Protein AF-A0A1F3MFZ0-F1 (afdb_monomer_lite)

Sequence (240 aa):
RNIVAFMDLAENRNHIFNNVPEFQESPGVPAYPDNGANMMYEQLNSSYTGVRDVDQVTNVFDPLYPGFQIGRDYEKIENARKLNEREFTINRQLGYISLNTALNTDEVLAVAYEYTLNGTVYKVGEFSTDGIVAPQTLVLKLLKGTTLTPRIPTWNLMMKNVYSLGSGRLETSEFELNILYQDDNTGNSINYLPEGKLQDLILLQVMGLDNLNSQLDREPDGYFDFIPGVTVMVDRGKIV

Radius of gyration: 22.18 Å; chains: 1; bounding box: 50×42×56 Å

Foldseek 3Di:
DKAKAFACQQAADPSRDFPDVQFYADPPDDNGRANNRTNVNVCCVPVQVLLQPLVCVCVSCVVVPPRDDDQAGMHIDAPDDDDDCVQWDADLVVGDIGGPDDDDLQDWDWDWDWDDDPNDIGTTWDDPPPPSDPPTYTYTHTLDGSDDDPVGCSVVSDDDQKDAPDAFFDDDPDDFDADWDQDPVVRDTDQADCDDPRGPPGVCVVVVQFQADPVRPRHGDNTGDDDDPPQDVRGGRMGD

pLDDT: mean 93.06, std 5.07, range [68.5, 98.62]

Structure (mmCIF, N/CA/C/O backbone):
data_AF-A0A1F3MFZ0-F1
#
_entry.id   AF-A0A1F3MFZ0-F1
#
loop_
_atom_site.group_PDB
_atom_site.id
_atom_site.type_symbol
_atom_site.label_atom_id
_atom_site.label_alt_id
_atom_site.label_comp_id
_atom_site.label_asym_id
_atom_site.label_entity_id
_atom_site.label_seq_id
_atom_site.pdbx_PDB_ins_code
_atom_site.Cartn_x
_atom_site.Cartn_y
_atom_site.Cartn_z
_atom_site.occupancy
_atom_site.B_iso_or_equiv
_atom_site.auth_seq_id
_atom_site.auth_comp_id
_atom_site.auth_asym_id
_atom_site.auth_atom_id
_atom_site.pdbx_PDB_model_num
ATOM 1 N N . ARG A 1 1 ? 18.800 -8.784 -4.701 1.00 93.50 1 ARG A N 1
ATOM 2 C CA . ARG A 1 1 ? 18.462 -8.638 -6.146 1.00 93.50 1 ARG A CA 1
ATOM 3 C C . ARG A 1 1 ? 18.332 -7.154 -6.428 1.00 93.50 1 ARG A C 1
ATOM 5 O O . ARG A 1 1 ? 17.915 -6.451 -5.520 1.00 93.50 1 ARG A O 1
ATOM 12 N N . ASN A 1 2 ? 18.652 -6.688 -7.629 1.00 97.56 2 ASN A N 1
ATOM 13 C CA . ASN A 1 2 ? 18.330 -5.310 -7.993 1.00 97.56 2 ASN A CA 1
ATOM 14 C C . ASN A 1 2 ? 16.828 -5.210 -8.276 1.00 97.56 2 ASN A C 1
ATOM 16 O O . ASN A 1 2 ? 16.249 -6.151 -8.830 1.00 97.56 2 ASN A O 1
ATOM 20 N N . ILE A 1 3 ? 16.199 -4.118 -7.857 1.00 98.25 3 ILE A N 1
ATOM 21 C CA . ILE A 1 3 ? 14.772 -3.870 -8.071 1.00 98.25 3 ILE A CA 1
ATOM 22 C C . ILE A 1 3 ? 14.547 -2.425 -8.508 1.00 98.25 3 ILE A C 1
ATOM 24 O O . ILE A 1 3 ? 15.296 -1.525 -8.122 1.00 98.25 3 ILE A O 1
ATOM 28 N N . VAL A 1 4 ? 13.474 -2.216 -9.261 1.00 98.56 4 VAL A N 1
ATOM 29 C CA . VAL A 1 4 ? 12.870 -0.902 -9.471 1.00 98.56 4 VAL A CA 1
ATOM 30 C C . VAL A 1 4 ? 11.414 -1.006 -9.052 1.00 98.56 4 VAL A C 1
ATOM 32 O O . VAL A 1 4 ? 10.668 -1.847 -9.555 1.00 98.56 4 VAL A O 1
ATOM 35 N N . ALA A 1 5 ? 11.036 -0.201 -8.071 1.00 98.44 5 ALA A N 1
ATOM 36 C CA . ALA A 1 5 ? 9.706 -0.191 -7.498 1.00 98.44 5 ALA A CA 1
ATOM 37 C C . ALA A 1 5 ? 8.952 1.040 -7.992 1.00 98.44 5 ALA A C 1
ATOM 39 O O . ALA A 1 5 ? 9.443 2.157 -7.858 1.00 98.44 5 ALA A O 1
ATOM 40 N N . PHE A 1 6 ? 7.758 0.840 -8.532 1.00 98.50 6 PHE A N 1
ATOM 41 C CA . PHE A 1 6 ? 6.968 1.895 -9.155 1.00 98.50 6 PHE A CA 1
ATOM 42 C C . PHE A 1 6 ? 5.677 2.136 -8.392 1.00 98.50 6 PHE A C 1
ATOM 44 O O . PHE A 1 6 ? 5.004 1.187 -7.981 1.00 98.50 6 PHE A O 1
ATOM 51 N N . MET A 1 7 ? 5.322 3.408 -8.224 1.00 97.31 7 MET A N 1
ATOM 52 C CA . MET A 1 7 ? 4.094 3.801 -7.543 1.00 97.31 7 MET A CA 1
ATOM 53 C C . MET A 1 7 ? 2.855 3.416 -8.345 1.00 97.31 7 MET A C 1
ATOM 55 O O . MET A 1 7 ? 1.940 2.846 -7.768 1.00 97.31 7 MET A O 1
ATOM 59 N N . ASP A 1 8 ? 2.856 3.631 -9.658 1.00 97.06 8 ASP A N 1
ATOM 60 C CA . ASP A 1 8 ? 1.669 3.416 -10.495 1.00 97.06 8 ASP A CA 1
ATOM 61 C C . ASP A 1 8 ? 1.618 2.031 -11.148 1.00 97.06 8 ASP A C 1
ATOM 63 O O . ASP A 1 8 ? 0.685 1.734 -11.887 1.00 97.06 8 ASP A O 1
ATOM 67 N N . LEU A 1 9 ? 2.574 1.136 -10.866 1.00 97.56 9 LEU A N 1
ATOM 68 C CA . LEU A 1 9 ? 2.510 -0.228 -11.392 1.00 97.56 9 LEU A CA 1
ATOM 69 C C . LEU A 1 9 ? 1.201 -0.890 -10.957 1.00 97.56 9 LEU A C 1
ATOM 71 O O . LEU A 1 9 ? 0.878 -0.901 -9.766 1.00 97.56 9 LEU A O 1
ATOM 75 N N . ALA A 1 10 ? 0.485 -1.458 -11.923 1.00 95.44 10 ALA A N 1
ATOM 76 C CA . ALA A 1 10 ? -0.784 -2.137 -11.708 1.00 95.44 10 ALA A CA 1
ATOM 77 C C . ALA A 1 10 ? -1.915 -1.270 -11.108 1.00 95.44 10 ALA A C 1
ATOM 79 O O . ALA A 1 10 ? -2.897 -1.819 -10.610 1.00 95.44 10 ALA A O 1
ATOM 80 N N . GLU A 1 11 ? -1.800 0.063 -11.151 1.00 94.69 11 GLU A N 1
ATOM 81 C CA . GLU A 1 11 ? -2.904 0.970 -10.811 1.00 94.69 11 GLU A CA 1
ATOM 82 C C . GLU A 1 11 ? -3.839 1.198 -11.998 1.00 94.69 11 GLU A C 1
ATOM 84 O O . GLU A 1 11 ? -3.429 1.122 -13.156 1.00 94.69 11 GLU A O 1
ATOM 89 N N . ASN A 1 12 ? -5.095 1.534 -11.704 1.00 91.50 12 ASN A N 1
ATOM 90 C CA . ASN A 1 12 ? -6.114 1.839 -12.708 1.00 91.50 12 ASN A CA 1
ATOM 91 C C . ASN A 1 12 ? -6.870 3.134 -12.392 1.00 91.50 12 ASN A C 1
ATOM 93 O O . ASN A 1 12 ? -6.918 3.578 -11.239 1.00 91.50 12 ASN A O 1
ATOM 97 N N . ARG A 1 13 ? -7.532 3.701 -13.411 1.00 88.00 13 ARG A N 1
ATOM 98 C CA . ARG A 1 13 ? -8.431 4.854 -13.277 1.00 88.00 13 ARG A CA 1
ATOM 99 C C . ARG A 1 13 ? -7.761 6.004 -12.512 1.00 88.00 13 ARG A C 1
ATOM 101 O O . ARG A 1 13 ? -6.636 6.393 -12.799 1.00 88.00 13 ARG A O 1
ATOM 108 N N . ASN A 1 14 ? -8.439 6.505 -11.481 1.00 87.38 14 ASN A N 1
ATOM 109 C CA . ASN A 1 14 ? -8.019 7.636 -10.661 1.00 87.38 14 ASN A CA 1
ATOM 110 C C . ASN A 1 14 ? -6.869 7.308 -9.687 1.00 87.38 14 ASN A C 1
ATOM 112 O O . ASN A 1 14 ? -6.509 8.168 -8.887 1.00 87.38 14 ASN A O 1
ATOM 116 N N . HIS A 1 15 ? -6.332 6.082 -9.704 1.00 91.62 15 HIS A N 1
ATOM 117 C CA . HIS A 1 15 ? -5.189 5.693 -8.875 1.00 91.62 15 HIS A CA 1
ATOM 118 C C . HIS A 1 15 ? -3.842 5.856 -9.591 1.00 91.62 15 HIS A C 1
ATOM 120 O O . HIS A 1 15 ? -2.809 5.779 -8.933 1.00 91.62 15 HIS A O 1
ATOM 126 N N . ILE A 1 16 ? -3.839 6.110 -10.905 1.00 94.94 16 ILE A N 1
ATOM 127 C CA . ILE A 1 16 ? -2.623 6.451 -11.652 1.00 94.94 16 ILE A CA 1
ATOM 128 C C . ILE A 1 16 ? -2.276 7.914 -11.354 1.00 94.94 16 ILE A C 1
ATOM 130 O O . ILE A 1 16 ? -3.075 8.815 -11.606 1.00 94.94 16 ILE A O 1
ATOM 134 N N . PHE A 1 17 ? -1.099 8.155 -10.782 1.00 96.31 17 PHE A N 1
ATOM 135 C CA . PHE A 1 17 ? -0.676 9.482 -10.337 1.00 96.31 17 PHE A CA 1
ATOM 136 C C . PHE A 1 17 ? 0.088 10.279 -11.389 1.00 96.31 17 PHE A C 1
ATOM 138 O O . PHE A 1 17 ? -0.088 11.495 -11.502 1.00 96.31 17 PHE A O 1
ATOM 145 N N . ASN A 1 18 ? 0.976 9.618 -12.126 1.00 95.62 18 ASN A N 1
ATOM 146 C CA . ASN A 1 18 ? 1.766 10.267 -13.158 1.00 95.62 18 ASN A CA 1
ATOM 147 C C . ASN A 1 18 ? 0.905 10.588 -14.397 1.00 95.62 18 ASN A C 1
ATOM 149 O O . ASN A 1 18 ? -0.088 9.922 -14.675 1.00 95.62 18 ASN A O 1
ATOM 153 N N . ASN A 1 19 ? 1.329 11.579 -15.185 1.00 95.31 19 ASN A N 1
ATOM 154 C CA . ASN A 1 19 ? 0.641 11.989 -16.419 1.00 95.31 19 ASN A CA 1
ATOM 155 C C . ASN A 1 19 ? 1.371 11.532 -17.696 1.00 95.31 19 ASN A C 1
ATOM 157 O O . ASN A 1 19 ? 1.195 12.145 -18.747 1.00 95.31 19 ASN A O 1
ATOM 161 N N . VAL A 1 20 ? 2.235 10.515 -17.614 1.00 96.44 20 VAL A N 1
ATOM 162 C CA . VAL A 1 20 ? 2.966 9.976 -18.771 1.00 96.44 20 VAL A CA 1
ATOM 163 C C . VAL A 1 20 ? 1.968 9.212 -19.645 1.00 96.44 20 VAL A C 1
ATOM 165 O O . VAL A 1 20 ? 1.430 8.208 -19.166 1.00 96.44 20 VAL A O 1
ATOM 168 N N . PRO A 1 21 ? 1.681 9.656 -20.886 1.00 94.75 21 PRO A N 1
ATOM 169 C CA . PRO A 1 21 ? 0.646 9.051 -21.728 1.00 94.75 21 PRO A CA 1
ATOM 170 C C . PRO A 1 21 ? 0.818 7.541 -21.933 1.00 94.75 21 PRO A C 1
ATOM 172 O O . PRO A 1 21 ? -0.159 6.798 -21.948 1.00 94.75 21 PRO A O 1
ATOM 175 N N . GLU A 1 22 ? 2.061 7.081 -22.030 1.00 94.88 22 GLU A N 1
ATOM 176 C CA . GLU A 1 22 ? 2.432 5.689 -22.260 1.00 94.88 22 GLU A CA 1
ATOM 177 C C . GLU A 1 22 ? 2.200 4.788 -21.037 1.00 94.88 22 GLU A C 1
ATOM 179 O O . GLU A 1 22 ? 2.196 3.570 -21.177 1.00 94.88 22 GLU A O 1
ATOM 184 N N . PHE A 1 23 ? 2.013 5.350 -19.838 1.00 96.06 23 PHE A N 1
ATOM 185 C CA . PHE A 1 23 ? 1.782 4.587 -18.601 1.00 96.06 23 PHE A CA 1
ATOM 186 C C . PHE A 1 23 ? 0.315 4.563 -18.169 1.00 96.06 23 PHE A C 1
ATOM 188 O O . PHE A 1 23 ? -0.002 3.996 -17.125 1.00 96.06 23 PHE A O 1
ATOM 195 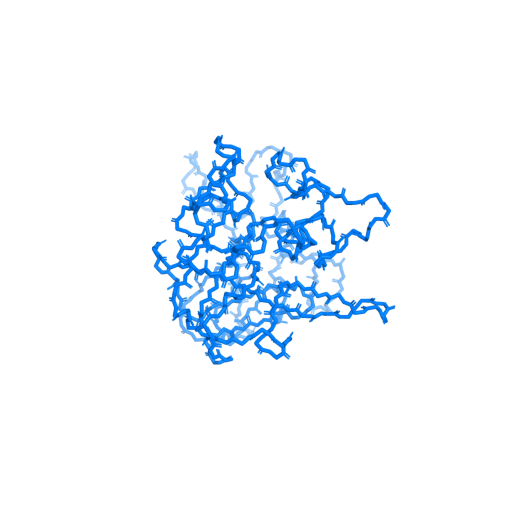N N . GLN A 1 24 ? -0.577 5.175 -18.947 1.00 94.81 24 GLN A N 1
ATOM 196 C CA . GLN A 1 24 ? -1.993 5.276 -18.603 1.00 94.81 24 GLN A CA 1
ATOM 197 C C . GLN A 1 24 ? -2.735 3.948 -18.813 1.00 94.81 24 GLN A C 1
ATOM 199 O O . GLN A 1 24 ? -2.189 2.966 -19.324 1.00 94.81 24 GLN A O 1
ATOM 204 N N . GLU A 1 25 ? -3.992 3.902 -18.375 1.00 91.69 25 GLU A N 1
ATOM 205 C CA . GLU A 1 25 ? -4.849 2.728 -18.533 1.00 91.69 25 GLU A CA 1
ATOM 206 C C . GLU A 1 25 ? -5.022 2.324 -20.006 1.00 91.69 25 GLU A C 1
ATOM 208 O O . GLU A 1 25 ? -5.121 3.171 -20.897 1.00 91.69 25 GLU A O 1
ATOM 213 N N . SER A 1 26 ? -5.089 1.016 -20.264 1.00 78.06 26 SER A N 1
ATOM 214 C CA . SER A 1 26 ? -5.467 0.513 -21.586 1.00 78.06 26 SER A CA 1
ATOM 215 C C . SER A 1 26 ? -6.995 0.361 -21.678 1.00 78.06 26 SER A C 1
ATOM 217 O O . SER A 1 26 ? -7.645 0.008 -20.687 1.00 78.06 26 SER A O 1
ATOM 219 N N . PRO A 1 27 ? -7.621 0.645 -22.836 1.00 78.06 27 PRO A N 1
ATOM 220 C CA . PRO A 1 27 ? -9.067 0.519 -22.982 1.00 78.06 27 PRO A CA 1
ATOM 221 C C . PRO A 1 27 ? -9.571 -0.903 -22.683 1.00 78.06 27 PRO A C 1
ATOM 223 O O . PRO A 1 27 ? -9.077 -1.880 -23.238 1.00 78.06 27 PRO A O 1
ATOM 226 N N . GLY A 1 28 ? -10.613 -1.020 -21.852 1.00 76.50 28 GLY A N 1
ATOM 227 C CA . GLY A 1 28 ? -11.300 -2.296 -21.587 1.00 76.50 28 GLY A CA 1
ATOM 228 C C . GLY A 1 28 ? -10.650 -3.192 -20.525 1.00 76.50 28 GLY A C 1
ATOM 229 O O . GLY A 1 28 ? -11.019 -4.359 -20.402 1.00 76.50 28 GLY A O 1
ATOM 230 N N . VAL A 1 29 ? -9.703 -2.659 -19.758 1.00 74.06 29 VAL A N 1
ATOM 231 C CA . VAL A 1 29 ? -8.928 -3.403 -18.762 1.00 74.06 29 VAL A CA 1
ATOM 232 C C . VAL A 1 29 ? -9.678 -3.591 -17.426 1.00 74.06 29 VAL A C 1
ATOM 234 O O . VAL A 1 29 ? -10.532 -2.768 -17.073 1.00 74.06 29 VAL A O 1
ATOM 237 N N . PRO A 1 30 ? -9.402 -4.678 -16.667 1.00 68.50 30 PRO A N 1
ATOM 238 C CA . PRO A 1 30 ? -10.042 -4.943 -15.381 1.00 68.50 30 PRO A CA 1
ATOM 239 C C . PRO A 1 30 ? -9.832 -3.828 -14.349 1.00 68.50 30 PRO A C 1
ATOM 241 O O . PRO A 1 30 ? -8.775 -3.216 -14.258 1.00 68.50 30 PRO A O 1
ATOM 244 N N . ALA A 1 31 ? -10.830 -3.630 -13.485 1.00 84.38 31 ALA A N 1
ATOM 245 C CA . ALA A 1 31 ? -10.768 -2.681 -12.368 1.00 84.38 31 ALA A CA 1
ATOM 246 C C . ALA A 1 31 ? -9.919 -3.171 -11.177 1.00 84.38 31 ALA A C 1
ATOM 248 O O . ALA A 1 31 ? -9.936 -2.550 -10.113 1.00 84.38 31 ALA A O 1
ATOM 249 N N . TYR A 1 32 ? -9.216 -4.291 -11.329 1.00 91.56 32 TYR A N 1
ATOM 250 C CA . TYR A 1 32 ? -8.450 -4.933 -10.267 1.00 91.56 32 TYR A CA 1
ATOM 251 C C . TYR A 1 32 ? -6.947 -4.764 -10.517 1.00 91.56 32 TYR A C 1
ATOM 253 O O . TYR A 1 32 ? -6.549 -4.723 -11.682 1.00 91.56 32 TYR A O 1
ATOM 261 N N . PRO A 1 33 ? -6.112 -4.670 -9.465 1.00 93.94 33 PRO A N 1
ATOM 262 C CA . PRO A 1 33 ? -4.668 -4.559 -9.628 1.00 93.94 33 PRO A CA 1
ATOM 263 C C . PRO A 1 33 ? -4.083 -5.743 -10.399 1.00 93.94 33 PRO A C 1
ATOM 265 O O . PRO A 1 33 ? -4.177 -6.888 -9.960 1.00 93.94 33 PRO A O 1
ATOM 268 N N . ASP A 1 34 ? -3.473 -5.459 -11.539 1.00 95.38 34 ASP A N 1
ATOM 269 C CA . ASP A 1 34 ? -2.799 -6.421 -12.406 1.00 95.38 34 ASP A CA 1
ATOM 270 C C . ASP A 1 34 ? -1.718 -5.706 -13.216 1.00 95.38 34 ASP A C 1
ATOM 272 O O . ASP A 1 34 ? -1.844 -4.518 -13.493 1.00 95.38 34 ASP A O 1
ATOM 276 N N . ASN A 1 35 ? -0.671 -6.401 -13.643 1.00 95.69 35 ASN A N 1
ATOM 277 C CA . ASN A 1 35 ? 0.368 -5.823 -14.491 1.00 95.69 35 ASN A CA 1
ATOM 278 C C . ASN A 1 35 ? -0.209 -5.242 -15.793 1.00 95.69 35 ASN A C 1
ATOM 280 O O . ASN A 1 35 ? 0.350 -4.282 -16.312 1.00 95.69 35 ASN A O 1
ATOM 284 N N . GLY A 1 36 ? -1.330 -5.775 -16.292 1.00 93.81 36 GLY A N 1
ATOM 285 C CA . GLY A 1 36 ? -2.069 -5.226 -17.427 1.00 93.81 36 GLY A CA 1
ATOM 286 C C . GLY A 1 36 ? -3.074 -4.120 -17.084 1.00 93.81 36 GLY A C 1
ATOM 287 O O . GLY A 1 36 ? -3.729 -3.635 -18.001 1.00 93.81 36 GLY A O 1
ATOM 288 N N . ALA A 1 37 ? -3.219 -3.716 -15.811 1.00 93.62 37 ALA A N 1
ATOM 289 C CA . ALA A 1 37 ? -4.156 -2.672 -15.362 1.00 93.62 37 ALA A CA 1
ATOM 290 C C . ALA A 1 37 ? -3.894 -1.306 -16.026 1.00 93.62 37 ALA A C 1
ATOM 292 O O . ALA A 1 37 ? -4.806 -0.500 -16.222 1.00 93.62 37 ALA A O 1
ATOM 293 N N . ASN A 1 38 ? -2.642 -1.074 -16.411 1.00 94.75 38 ASN A N 1
ATOM 294 C CA . ASN A 1 38 ? -2.211 0.044 -17.227 1.00 94.75 38 ASN A CA 1
ATOM 295 C C . ASN A 1 38 ? -1.084 -0.384 -18.172 1.00 94.75 38 ASN A C 1
ATOM 297 O O . ASN A 1 38 ? -0.598 -1.513 -18.121 1.00 94.75 38 ASN A O 1
ATOM 301 N N . MET A 1 39 ? -0.670 0.519 -19.054 1.00 95.25 39 MET A N 1
ATOM 302 C CA . MET A 1 39 ? 0.356 0.226 -20.055 1.00 95.25 39 MET A CA 1
ATOM 303 C C . MET A 1 39 ? 1.783 0.237 -19.484 1.00 95.25 39 MET A C 1
ATOM 305 O O . MET A 1 39 ? 2.722 -0.139 -20.183 1.00 95.25 39 MET A O 1
ATOM 309 N N . MET A 1 40 ? 1.982 0.613 -18.214 1.00 96.56 40 MET A N 1
ATOM 310 C CA . MET A 1 40 ? 3.315 0.773 -17.629 1.00 96.56 40 MET A CA 1
ATOM 311 C C . MET A 1 40 ? 4.148 -0.508 -17.720 1.00 96.56 40 MET A C 1
ATOM 313 O O . MET A 1 40 ? 5.281 -0.467 -18.194 1.00 96.56 40 MET A O 1
ATOM 317 N N . TYR A 1 41 ? 3.602 -1.657 -17.311 1.00 97.00 41 TYR A N 1
ATOM 318 C CA . TYR A 1 41 ? 4.350 -2.918 -17.337 1.00 97.00 41 TYR A CA 1
ATOM 319 C C . TYR A 1 41 ? 4.751 -3.330 -18.759 1.00 97.00 41 TYR A C 1
ATOM 321 O O . TYR A 1 41 ? 5.873 -3.787 -18.982 1.00 97.00 41 TYR A O 1
ATOM 329 N N . GLU A 1 42 ? 3.856 -3.144 -19.731 1.00 96.19 42 GLU A N 1
ATOM 330 C CA . GLU A 1 42 ? 4.146 -3.410 -21.140 1.00 96.19 42 GLU A CA 1
ATOM 331 C C . GLU A 1 42 ? 5.278 -2.507 -21.641 1.00 96.19 42 GLU A C 1
ATOM 333 O O . GLU A 1 42 ? 6.252 -2.998 -22.212 1.00 96.19 42 GLU A O 1
ATOM 338 N N . GLN A 1 43 ? 5.200 -1.202 -21.365 1.00 97.44 43 GLN A N 1
ATOM 339 C CA . GLN A 1 43 ? 6.209 -0.229 -21.782 1.00 97.44 43 GLN A CA 1
ATOM 340 C C . GLN A 1 43 ? 7.577 -0.485 -21.142 1.00 97.44 43 GLN A C 1
ATOM 342 O O . GLN A 1 43 ? 8.597 -0.361 -21.819 1.00 97.44 43 GLN A O 1
ATOM 347 N N . LEU A 1 44 ? 7.626 -0.909 -19.875 1.00 97.56 44 LEU A N 1
ATOM 348 C CA . LEU A 1 44 ? 8.870 -1.313 -19.202 1.00 97.56 44 LEU A CA 1
ATOM 349 C C . LEU A 1 44 ? 9.557 -2.508 -19.886 1.00 97.56 44 LEU A C 1
ATOM 351 O O . LEU A 1 44 ? 10.778 -2.647 -19.805 1.00 97.56 44 LEU A O 1
ATOM 355 N N . ASN A 1 45 ? 8.790 -3.348 -20.584 1.00 96.25 45 ASN A N 1
ATOM 356 C CA . ASN A 1 45 ? 9.291 -4.521 -21.296 1.00 96.25 45 ASN A CA 1
ATOM 357 C C . ASN A 1 45 ? 9.540 -4.293 -22.795 1.00 96.25 45 ASN A C 1
ATOM 359 O O . ASN A 1 45 ? 10.203 -5.123 -23.417 1.00 96.25 45 ASN A O 1
ATOM 363 N N . SER A 1 46 ? 9.048 -3.196 -23.375 1.00 96.69 46 SER A N 1
ATOM 364 C CA . SER A 1 46 ? 9.166 -2.904 -24.810 1.00 96.69 46 SER A CA 1
ATOM 365 C C . SER A 1 46 ? 9.998 -1.649 -25.096 1.00 96.69 46 SER A C 1
ATOM 367 O O . SER A 1 46 ? 11.045 -1.740 -25.737 1.00 96.69 46 SER A O 1
ATOM 369 N N . SER A 1 47 ? 9.575 -0.495 -24.583 1.00 96.94 47 SER A N 1
ATOM 370 C CA . SER A 1 47 ? 10.163 0.820 -24.880 1.00 96.94 47 SER A CA 1
ATOM 371 C C . SER A 1 47 ? 11.224 1.248 -23.862 1.00 96.94 47 SER A C 1
ATOM 373 O O . SER A 1 47 ? 12.205 1.892 -24.224 1.00 96.94 47 SER A O 1
ATOM 375 N N . TYR A 1 48 ? 11.074 0.848 -22.596 1.00 97.62 48 TYR A N 1
ATOM 376 C CA . TYR A 1 48 ? 11.954 1.228 -21.482 1.00 97.62 48 TYR A CA 1
ATOM 377 C C . TYR A 1 48 ? 12.795 0.045 -20.976 1.00 97.62 48 TYR A C 1
ATOM 379 O O . TYR A 1 48 ? 13.096 -0.058 -19.789 1.00 97.62 48 TYR A O 1
ATOM 387 N N . THR A 1 49 ? 13.220 -0.848 -21.876 1.00 96.94 49 THR A N 1
ATOM 388 C CA . THR A 1 49 ? 13.964 -2.081 -21.535 1.00 96.94 49 THR A CA 1
ATOM 389 C C . THR A 1 49 ? 15.274 -1.835 -20.784 1.00 96.94 49 THR A C 1
ATOM 391 O O . THR A 1 49 ? 15.719 -2.700 -20.028 1.00 96.94 49 THR A O 1
ATOM 394 N N . GLY A 1 50 ? 15.864 -0.641 -20.919 1.00 97.19 50 GLY A N 1
ATOM 395 C CA . GLY A 1 50 ? 17.029 -0.218 -20.140 1.00 97.19 50 GLY A CA 1
ATOM 396 C C . GLY A 1 50 ? 16.797 -0.247 -18.625 1.00 97.19 50 GLY A C 1
ATOM 397 O O . GLY A 1 50 ? 17.764 -0.337 -17.877 1.00 97.19 50 GLY A O 1
ATOM 398 N N . VAL A 1 51 ? 15.538 -0.259 -18.157 1.00 97.31 51 VAL A N 1
ATOM 399 C CA . VAL A 1 51 ? 15.194 -0.420 -16.734 1.00 97.31 51 VAL A CA 1
ATOM 400 C C . VAL A 1 51 ? 15.790 -1.694 -16.134 1.00 97.31 51 VAL A C 1
ATOM 402 O O . VAL A 1 51 ? 16.037 -1.737 -14.930 1.00 97.31 51 VAL A O 1
ATOM 405 N N . ARG A 1 52 ? 16.055 -2.718 -16.964 1.00 97.44 52 ARG A N 1
ATOM 406 C CA . ARG A 1 52 ? 16.673 -3.991 -16.567 1.00 97.44 52 ARG A CA 1
ATOM 407 C C . ARG A 1 52 ? 18.092 -3.835 -16.042 1.00 97.44 52 ARG A C 1
ATOM 409 O O . ARG A 1 52 ? 18.539 -4.712 -15.307 1.00 97.44 52 ARG A O 1
ATOM 416 N N . ASP A 1 53 ? 18.771 -2.744 -16.369 1.00 97.88 53 ASP A N 1
ATOM 417 C CA . ASP A 1 53 ? 20.051 -2.373 -15.783 1.00 97.88 53 ASP A CA 1
ATOM 418 C C . ASP A 1 53 ? 19.839 -1.275 -14.729 1.00 97.88 53 ASP A C 1
ATOM 420 O O . ASP A 1 53 ? 19.408 -0.166 -15.044 1.00 97.88 53 ASP A O 1
ATOM 424 N N . VAL A 1 54 ? 20.144 -1.588 -13.463 1.00 97.38 54 VAL A N 1
ATOM 425 C CA . VAL A 1 54 ? 19.913 -0.696 -12.311 1.00 97.38 54 VAL A CA 1
ATOM 426 C C . VAL A 1 54 ? 20.663 0.634 -12.434 1.00 97.38 54 VAL A C 1
ATOM 428 O O . VAL A 1 54 ? 20.190 1.673 -11.954 1.00 97.38 54 VAL A O 1
ATOM 431 N N . ASP A 1 55 ? 21.797 0.624 -13.132 1.00 97.50 55 ASP A N 1
ATOM 432 C CA . ASP A 1 55 ? 22.618 1.810 -13.354 1.00 97.50 55 ASP A CA 1
ATOM 433 C C . ASP A 1 55 ? 21.992 2.736 -14.402 1.00 97.50 55 ASP A C 1
ATOM 435 O O . ASP A 1 55 ? 22.133 3.956 -14.315 1.00 97.50 55 ASP A O 1
ATOM 439 N N . GLN A 1 56 ? 21.222 2.179 -15.343 1.00 97.88 56 GLN A N 1
ATOM 440 C CA . GLN A 1 56 ? 20.583 2.926 -16.428 1.00 97.88 56 GLN A CA 1
ATOM 441 C C . GLN A 1 56 ? 19.182 3.437 -16.091 1.00 97.88 56 GLN A C 1
ATOM 443 O O . GLN A 1 56 ? 18.680 4.295 -16.811 1.00 97.88 56 GLN A O 1
ATOM 448 N N . VAL A 1 57 ? 18.555 2.973 -15.004 1.00 98.12 57 VAL A N 1
ATOM 449 C CA . VAL A 1 57 ? 17.166 3.330 -14.639 1.00 98.12 57 VAL A CA 1
ATOM 450 C C . VAL A 1 57 ? 16.919 4.839 -14.679 1.00 98.12 57 VAL A C 1
ATOM 452 O O . VAL A 1 57 ? 15.919 5.289 -15.229 1.00 98.12 57 VAL A O 1
ATOM 455 N N . THR A 1 58 ? 17.840 5.635 -14.134 1.00 97.62 58 THR A N 1
ATOM 456 C CA . THR A 1 58 ? 17.695 7.095 -14.128 1.00 97.62 58 THR A CA 1
ATOM 457 C C . THR A 1 58 ? 17.776 7.675 -15.540 1.00 97.62 58 THR A C 1
ATOM 459 O O . THR A 1 58 ? 16.938 8.496 -15.892 1.00 97.62 58 THR A O 1
ATOM 462 N N . ASN A 1 59 ? 18.702 7.196 -16.377 1.00 98.06 59 ASN A N 1
ATOM 463 C CA . ASN A 1 59 ? 18.847 7.639 -17.771 1.00 98.06 59 ASN A CA 1
ATOM 464 C C . ASN A 1 59 ? 17.620 7.279 -18.621 1.00 98.06 59 ASN A C 1
ATOM 466 O O . ASN A 1 59 ? 17.221 8.040 -19.495 1.00 98.06 59 ASN A O 1
ATOM 470 N N . VAL A 1 60 ? 17.014 6.119 -18.355 1.00 98.00 60 VAL A N 1
ATOM 471 C CA . VAL A 1 60 ? 15.820 5.621 -19.053 1.00 98.00 60 VAL A CA 1
ATOM 472 C C . VAL A 1 60 ? 14.613 6.534 -18.830 1.00 98.00 60 VAL A C 1
ATOM 474 O O . VAL A 1 60 ? 13.813 6.723 -19.744 1.00 98.00 60 VAL A O 1
ATOM 477 N N . PHE A 1 61 ? 14.491 7.116 -17.636 1.00 98.19 61 PHE A N 1
ATOM 478 C CA . PHE A 1 61 ? 13.366 7.978 -17.268 1.00 98.19 61 PHE A CA 1
ATOM 479 C C . PHE A 1 61 ? 13.672 9.477 -17.303 1.00 98.19 61 PHE A C 1
ATOM 481 O O . PHE A 1 61 ? 12.745 10.273 -17.175 1.00 98.19 61 PHE A O 1
ATOM 488 N N . ASP A 1 62 ? 14.927 9.875 -17.520 1.00 97.56 62 ASP A N 1
ATOM 489 C CA . ASP A 1 62 ? 15.336 11.279 -17.654 1.00 97.56 62 ASP A CA 1
ATOM 490 C C . ASP A 1 62 ? 14.494 12.067 -18.683 1.00 97.56 62 ASP A C 1
ATOM 492 O O . ASP A 1 62 ? 14.028 13.160 -18.350 1.00 97.56 62 ASP A O 1
ATOM 496 N N . PRO A 1 63 ? 14.141 11.509 -19.866 1.00 97.50 63 PRO A N 1
ATOM 497 C CA . PRO A 1 63 ? 13.288 12.207 -20.834 1.00 97.50 63 PRO A CA 1
ATOM 498 C C . PRO A 1 63 ? 11.869 12.522 -20.338 1.00 97.50 63 PRO A C 1
ATOM 500 O O . PRO A 1 63 ? 11.181 13.341 -20.943 1.00 97.50 63 PRO A O 1
ATOM 503 N N . LEU A 1 64 ? 11.411 11.874 -19.261 1.00 97.50 64 LEU A N 1
ATOM 504 C CA . LEU A 1 64 ? 10.089 12.087 -18.669 1.00 97.50 64 LEU A CA 1
ATOM 505 C C . LEU A 1 64 ? 10.098 13.167 -17.573 1.00 97.50 64 LEU A C 1
ATOM 507 O O . LEU A 1 64 ? 9.055 13.455 -16.978 1.00 97.50 64 LEU A O 1
ATOM 511 N N . TYR A 1 65 ? 11.246 13.781 -17.276 1.00 95.81 65 TYR A N 1
ATOM 512 C CA . TYR A 1 65 ? 11.341 14.865 -16.304 1.00 95.81 65 TYR A CA 1
ATOM 513 C C . TYR A 1 65 ? 10.594 16.132 -16.781 1.00 95.81 65 TYR A C 1
ATOM 515 O O . TYR A 1 65 ? 10.685 16.499 -17.953 1.00 95.81 65 TYR A O 1
ATOM 523 N N . PRO A 1 66 ? 9.881 16.866 -15.896 1.00 95.06 66 PRO A N 1
ATOM 524 C CA . PRO A 1 66 ? 9.657 16.612 -14.468 1.00 95.06 66 PRO A CA 1
ATOM 525 C C . PRO A 1 66 ? 8.411 15.755 -14.174 1.00 95.06 66 PRO A C 1
ATOM 527 O O . PRO A 1 66 ? 8.009 15.633 -13.013 1.00 95.06 66 PRO A O 1
ATOM 530 N N . GLY A 1 67 ? 7.762 15.196 -15.194 1.00 94.69 67 GLY A N 1
ATOM 531 C CA . GLY A 1 67 ? 6.525 14.422 -15.074 1.00 94.69 67 GLY A CA 1
ATOM 532 C C . GLY A 1 67 ? 6.687 13.068 -14.379 1.00 94.69 67 GLY A C 1
ATOM 533 O O . GLY A 1 67 ? 5.723 12.586 -13.794 1.00 94.69 67 GLY A O 1
ATOM 534 N N . PHE A 1 68 ? 7.896 12.504 -14.367 1.00 97.75 68 PHE A N 1
ATOM 535 C CA . PHE A 1 68 ? 8.196 11.211 -13.753 1.00 97.75 68 PHE A CA 1
ATOM 536 C C . PHE A 1 68 ? 9.599 11.224 -13.130 1.00 97.75 68 PHE A C 1
ATOM 538 O O . PHE A 1 68 ? 10.575 11.532 -13.811 1.00 97.75 68 PHE A O 1
ATOM 545 N N . GLN A 1 69 ? 9.712 10.970 -11.824 1.00 96.62 69 GLN A N 1
ATOM 546 C CA . GLN A 1 69 ? 10.938 11.220 -11.057 1.00 96.62 69 GLN A CA 1
ATOM 547 C C . GLN A 1 69 ? 11.238 10.128 -10.026 1.00 96.62 69 GLN A C 1
ATOM 549 O O . GLN A 1 69 ? 10.335 9.560 -9.405 1.00 96.62 69 GLN A O 1
ATOM 554 N N . ILE A 1 70 ? 12.533 9.906 -9.782 1.00 96.88 70 ILE A N 1
ATOM 555 C CA . ILE A 1 70 ? 13.001 9.090 -8.658 1.00 96.88 70 ILE A CA 1
ATOM 556 C C . ILE A 1 70 ? 12.602 9.736 -7.324 1.00 96.88 70 ILE A C 1
ATOM 558 O O . ILE A 1 70 ? 12.581 10.961 -7.198 1.00 96.88 70 ILE A O 1
ATOM 562 N N . GLY A 1 71 ? 12.247 8.922 -6.333 1.00 94.81 71 GLY A N 1
ATOM 563 C CA . GLY A 1 71 ? 11.802 9.384 -5.018 1.00 94.81 71 GLY A CA 1
ATOM 564 C C . GLY A 1 71 ? 10.343 9.845 -4.967 1.00 94.81 71 GLY A C 1
ATOM 565 O O . GLY A 1 71 ? 9.828 10.081 -3.874 1.00 94.81 71 GLY A O 1
ATOM 566 N N . ARG A 1 72 ? 9.660 9.964 -6.116 1.00 95.88 72 ARG A N 1
ATOM 567 C CA . ARG A 1 72 ? 8.228 10.294 -6.210 1.00 95.88 72 ARG A CA 1
ATOM 568 C C . ARG A 1 72 ? 7.440 9.210 -6.936 1.00 95.88 72 ARG A C 1
ATOM 570 O O . ARG A 1 72 ? 6.494 8.676 -6.372 1.00 95.88 72 ARG A O 1
ATOM 577 N N . ASP A 1 73 ? 7.830 8.905 -8.169 1.00 97.75 73 ASP A N 1
ATOM 578 C CA . ASP A 1 73 ? 7.109 7.985 -9.052 1.00 97.75 73 ASP A CA 1
ATOM 579 C C . ASP A 1 73 ? 7.715 6.575 -9.028 1.00 97.75 73 ASP A C 1
ATOM 581 O O . ASP A 1 73 ? 7.008 5.573 -9.172 1.00 97.75 73 ASP A O 1
ATOM 585 N N . TYR A 1 74 ? 9.026 6.488 -8.793 1.00 98.25 74 TYR A N 1
ATOM 586 C CA . TYR A 1 74 ? 9.739 5.227 -8.645 1.00 98.25 74 TYR A CA 1
ATOM 587 C C . TYR A 1 74 ? 10.907 5.323 -7.664 1.00 98.25 74 TYR A C 1
ATOM 589 O O . TYR A 1 74 ? 11.425 6.400 -7.375 1.00 98.25 74 TYR A O 1
ATOM 597 N N . GLU A 1 75 ? 11.348 4.165 -7.192 1.00 98.06 75 GLU A N 1
ATOM 598 C CA . GLU A 1 75 ? 12.566 3.979 -6.412 1.00 98.06 75 GLU A CA 1
ATOM 599 C C . GLU A 1 75 ? 13.407 2.883 -7.063 1.00 98.06 75 GLU A C 1
ATOM 601 O O . GLU A 1 75 ? 12.868 1.877 -7.531 1.00 98.06 75 GLU A O 1
ATOM 606 N N . LYS A 1 76 ? 14.732 3.044 -7.073 1.00 97.38 76 LYS A N 1
ATOM 60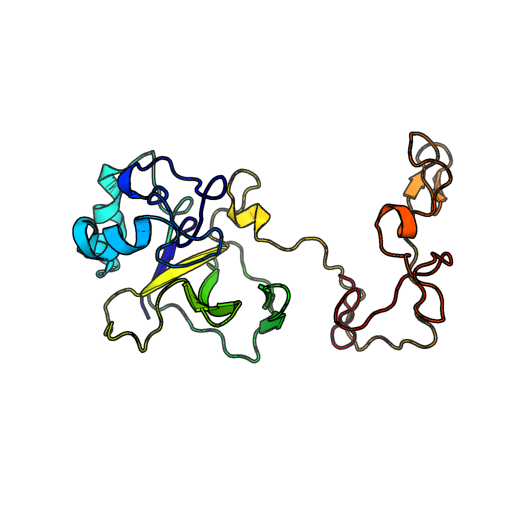7 C CA . LYS A 1 76 ? 15.655 1.980 -7.488 1.00 97.38 76 LYS A CA 1
ATOM 608 C C . LYS A 1 76 ? 16.466 1.522 -6.289 1.00 97.38 76 LYS A C 1
ATOM 610 O O . LYS A 1 76 ? 16.977 2.353 -5.545 1.00 97.38 76 LYS A O 1
ATOM 615 N N . ILE A 1 77 ? 16.585 0.211 -6.104 1.00 97.12 77 ILE A N 1
ATOM 616 C CA . ILE A 1 77 ? 17.331 -0.364 -4.984 1.00 97.12 77 ILE A CA 1
ATOM 617 C C . ILE A 1 77 ? 18.246 -1.461 -5.509 1.00 97.12 77 ILE A C 1
ATOM 619 O O . ILE A 1 77 ? 17.804 -2.472 -6.067 1.00 97.12 77 ILE A O 1
ATOM 623 N N . GLU A 1 78 ? 19.539 -1.271 -5.291 1.00 96.50 78 GLU A N 1
ATOM 624 C CA . GLU A 1 78 ? 20.543 -2.303 -5.499 1.00 96.50 78 GLU A CA 1
ATOM 625 C C . GLU A 1 78 ? 20.544 -3.279 -4.330 1.00 96.50 78 GLU A C 1
ATOM 627 O O . GLU A 1 78 ? 20.376 -2.895 -3.174 1.00 96.50 78 GLU A O 1
ATOM 632 N N . ASN A 1 79 ? 20.751 -4.564 -4.622 1.00 94.88 79 ASN A N 1
ATOM 633 C CA . ASN A 1 79 ? 20.883 -5.594 -3.588 1.00 94.88 79 ASN A CA 1
ATOM 634 C C . ASN A 1 79 ? 19.744 -5.615 -2.547 1.00 94.88 79 ASN A C 1
ATOM 636 O O . ASN A 1 79 ? 19.963 -5.958 -1.386 1.00 94.88 79 ASN A O 1
ATOM 640 N N . ALA A 1 80 ? 18.508 -5.344 -2.976 1.00 96.12 80 ALA A N 1
ATOM 641 C CA . ALA A 1 80 ? 17.337 -5.393 -2.113 1.00 96.12 80 ALA A CA 1
ATOM 642 C C . ALA A 1 80 ? 17.208 -6.749 -1.401 1.00 96.12 80 ALA A C 1
ATOM 644 O O . ALA A 1 80 ? 17.398 -7.823 -2.002 1.00 96.12 80 ALA A O 1
ATOM 6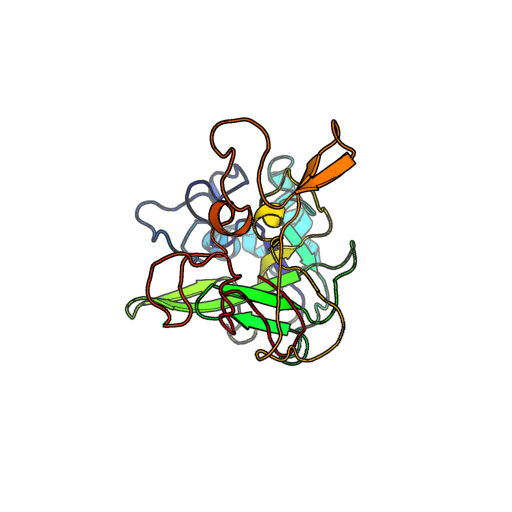45 N N . ARG A 1 81 ? 16.858 -6.673 -0.113 1.00 95.31 81 ARG A N 1
ATOM 646 C CA . ARG A 1 81 ? 16.634 -7.812 0.776 1.00 95.31 81 ARG A CA 1
ATOM 647 C C . ARG A 1 81 ? 15.178 -8.252 0.691 1.00 95.31 81 ARG A C 1
ATOM 649 O O . ARG A 1 81 ? 14.271 -7.470 0.951 1.00 95.31 81 ARG A O 1
ATOM 656 N N . LYS A 1 82 ? 14.951 -9.529 0.384 1.00 96.25 82 LYS A N 1
ATOM 657 C CA . LYS A 1 82 ? 13.621 -10.130 0.511 1.00 96.25 82 LYS A CA 1
ATOM 658 C C . LYS A 1 82 ? 13.320 -10.345 1.996 1.00 96.25 82 LYS A C 1
ATOM 660 O O . LYS A 1 82 ? 14.115 -10.983 2.686 1.00 96.25 82 LYS A O 1
ATOM 665 N N . LEU A 1 83 ? 12.190 -9.822 2.470 1.00 96.62 83 LEU A N 1
ATOM 666 C CA . LEU A 1 83 ? 11.713 -10.092 3.824 1.00 96.62 83 LEU A CA 1
ATOM 667 C C . LEU A 1 83 ? 11.326 -11.566 3.965 1.00 96.62 83 LEU A C 1
ATOM 669 O O . LEU A 1 83 ? 10.708 -12.150 3.071 1.00 96.62 83 LEU A O 1
ATOM 673 N N . ASN A 1 84 ? 11.671 -12.156 5.103 1.00 95.69 84 ASN A N 1
ATOM 674 C CA . ASN A 1 84 ? 11.219 -13.488 5.474 1.00 95.69 84 ASN A CA 1
ATOM 675 C C . ASN A 1 84 ? 9.780 -13.433 5.996 1.00 95.69 84 ASN A C 1
ATOM 677 O O . ASN A 1 84 ? 9.359 -12.437 6.578 1.00 95.69 84 ASN A O 1
ATOM 681 N N . GLU A 1 85 ? 9.048 -14.541 5.895 1.00 93.88 85 GLU A N 1
ATOM 682 C CA . GLU A 1 85 ? 7.656 -14.641 6.372 1.00 93.88 85 GLU A CA 1
ATOM 683 C C . GLU A 1 85 ? 7.497 -14.402 7.883 1.00 93.88 85 GLU A C 1
ATOM 685 O O . GLU A 1 85 ? 6.402 -14.147 8.366 1.00 93.88 85 GLU A O 1
ATOM 690 N N . ARG A 1 86 ? 8.591 -14.460 8.650 1.00 94.00 86 ARG A N 1
ATOM 691 C CA . ARG A 1 86 ? 8.606 -14.132 10.084 1.00 94.00 86 ARG A CA 1
ATOM 692 C C . ARG A 1 86 ? 8.714 -12.636 10.369 1.00 94.00 86 ARG A C 1
ATOM 694 O O . ARG A 1 86 ? 8.628 -12.249 11.527 1.00 94.00 86 ARG A O 1
ATOM 701 N N . GLU A 1 87 ? 8.956 -11.808 9.360 1.00 95.38 87 GLU A N 1
ATOM 702 C CA . GLU A 1 87 ? 9.166 -10.362 9.509 1.00 95.38 87 GLU A CA 1
ATOM 703 C C . GLU A 1 87 ? 7.897 -9.554 9.223 1.00 95.38 87 GLU A C 1
ATOM 705 O O . GLU A 1 87 ? 7.838 -8.365 9.535 1.00 95.38 87 GLU A O 1
ATOM 710 N N . PHE A 1 88 ? 6.870 -10.189 8.659 1.00 94.75 88 PHE A N 1
ATOM 711 C CA . PHE A 1 88 ? 5.607 -9.549 8.330 1.00 94.75 88 PHE A CA 1
ATOM 712 C C . PHE A 1 88 ? 4.438 -10.529 8.426 1.00 94.75 88 PHE A C 1
ATOM 714 O O . PHE A 1 88 ? 4.607 -11.740 8.498 1.00 94.75 88 PHE A O 1
ATOM 721 N N . THR A 1 89 ? 3.227 -9.990 8.407 1.00 91.38 89 THR A N 1
ATOM 722 C CA . THR A 1 89 ? 1.976 -10.743 8.268 1.00 91.38 89 THR A CA 1
ATOM 723 C C . THR A 1 89 ? 1.145 -10.134 7.156 1.00 91.38 89 THR A C 1
ATOM 725 O O . THR A 1 89 ? 1.264 -8.940 6.888 1.00 91.38 89 THR A O 1
ATOM 728 N N . ILE A 1 90 ? 0.321 -10.948 6.500 1.00 91.88 90 ILE A N 1
ATOM 729 C CA . ILE A 1 90 ? -0.584 -10.502 5.439 1.00 91.88 90 ILE A CA 1
ATOM 730 C C . ILE A 1 90 ? -1.994 -10.951 5.793 1.00 91.88 90 ILE A C 1
ATOM 732 O O . ILE A 1 90 ? -2.223 -12.142 6.022 1.00 91.88 90 ILE A O 1
ATOM 736 N N . ASN A 1 91 ? -2.942 -10.018 5.771 1.00 89.31 91 ASN A N 1
ATOM 737 C CA . ASN A 1 91 ? -4.351 -10.370 5.703 1.00 89.31 91 ASN A CA 1
ATOM 738 C C . ASN A 1 91 ? -4.713 -10.583 4.232 1.00 89.31 91 ASN A C 1
ATOM 740 O O . ASN A 1 91 ? -4.825 -9.632 3.466 1.00 89.31 91 ASN A O 1
ATOM 744 N N . ARG A 1 92 ? -4.857 -11.845 3.824 1.00 89.81 92 ARG A N 1
ATOM 745 C CA . ARG A 1 92 ? -5.075 -12.205 2.413 1.00 89.81 92 ARG A CA 1
ATOM 746 C C . ARG A 1 92 ? -6.472 -11.859 1.899 1.00 89.81 92 ARG A C 1
ATOM 748 O O . ARG A 1 92 ? -6.655 -11.806 0.692 1.00 89.81 92 ARG A O 1
ATOM 755 N N . GLN A 1 93 ? -7.439 -11.655 2.794 1.00 87.31 93 GLN A N 1
ATOM 756 C CA . GLN A 1 93 ? -8.801 -11.277 2.417 1.00 87.31 93 GLN A CA 1
ATOM 757 C C . GLN A 1 93 ? -8.903 -9.770 2.174 1.00 87.31 93 GLN A C 1
ATOM 759 O O . GLN A 1 93 ? -9.495 -9.353 1.186 1.00 87.31 93 GLN A O 1
ATOM 764 N N . LEU A 1 94 ? -8.298 -8.966 3.055 1.00 87.50 94 LEU A N 1
ATOM 765 C CA . LEU A 1 94 ? -8.343 -7.501 2.980 1.00 87.50 94 LEU A CA 1
ATOM 766 C C . LEU A 1 94 ? -7.164 -6.886 2.210 1.00 87.50 94 LEU A C 1
ATOM 768 O O . LEU A 1 94 ? -7.227 -5.725 1.825 1.00 87.50 94 LEU A O 1
ATOM 772 N N . GLY A 1 95 ? -6.090 -7.642 1.977 1.00 90.81 95 GLY A N 1
ATOM 773 C CA . GLY A 1 95 ? -4.973 -7.225 1.128 1.00 90.81 95 GLY A CA 1
ATOM 774 C C . GLY A 1 95 ? -3.949 -6.294 1.786 1.00 90.81 95 GLY A C 1
ATOM 775 O O . GLY A 1 95 ? -3.191 -5.649 1.069 1.00 90.81 95 GLY A O 1
ATOM 776 N N . TYR A 1 96 ? -3.876 -6.221 3.121 1.00 92.25 96 TYR A N 1
ATOM 777 C CA . TYR A 1 96 ? -2.855 -5.420 3.811 1.00 92.25 96 TYR A CA 1
ATOM 778 C C . TYR A 1 96 ? -1.696 -6.267 4.350 1.00 92.25 96 TYR A C 1
ATOM 780 O O . TYR A 1 96 ? -1.855 -7.432 4.733 1.00 92.25 96 TYR A O 1
ATOM 788 N N . ILE A 1 97 ? -0.522 -5.638 4.428 1.00 93.94 97 ILE A N 1
ATOM 789 C CA . ILE A 1 97 ? 0.699 -6.181 5.024 1.00 93.94 97 ILE A CA 1
ATOM 790 C C . ILE A 1 97 ? 1.028 -5.427 6.318 1.00 93.94 97 ILE A C 1
ATOM 792 O O . ILE A 1 97 ? 0.971 -4.202 6.371 1.00 93.94 97 ILE A O 1
ATOM 796 N N . SER A 1 98 ? 1.392 -6.158 7.369 1.00 92.00 98 SER A N 1
ATOM 797 C CA . SER A 1 98 ? 1.845 -5.597 8.644 1.00 92.00 98 SER A CA 1
ATOM 798 C C . SER A 1 98 ? 3.248 -6.095 8.955 1.00 92.00 98 SER A C 1
ATOM 800 O O . SER A 1 98 ? 3.454 -7.293 9.167 1.00 92.00 98 SER A O 1
ATOM 802 N N . LEU A 1 99 ? 4.211 -5.175 8.977 1.00 94.00 99 LEU A N 1
ATOM 803 C CA . LEU A 1 99 ? 5.597 -5.460 9.338 1.00 94.00 99 LEU A CA 1
ATOM 804 C C . LEU A 1 99 ? 5.749 -5.570 10.859 1.00 94.00 99 LEU A C 1
ATOM 806 O O . LEU A 1 99 ? 5.057 -4.893 11.621 1.00 94.00 99 LEU A O 1
ATOM 810 N N . ASN A 1 100 ? 6.674 -6.418 11.301 1.00 89.19 100 ASN A N 1
ATOM 811 C CA . ASN A 1 100 ? 6.982 -6.580 12.723 1.00 89.19 100 ASN A CA 1
ATOM 812 C C . ASN A 1 100 ? 7.899 -5.471 13.251 1.00 89.19 100 ASN A C 1
ATOM 814 O O . ASN A 1 100 ? 7.881 -5.183 14.445 1.00 89.19 100 ASN A O 1
ATOM 818 N N . THR A 1 101 ? 8.650 -4.834 12.356 1.00 90.12 101 THR A N 1
ATOM 819 C CA . THR A 1 101 ? 9.534 -3.710 12.657 1.00 90.12 101 THR A CA 1
ATOM 820 C C . THR A 1 101 ? 9.131 -2.527 11.792 1.00 90.12 101 THR A C 1
ATOM 822 O O . THR A 1 101 ? 8.846 -2.692 10.603 1.00 90.12 101 THR A O 1
ATOM 825 N N . ALA A 1 102 ? 9.083 -1.340 12.394 1.00 90.75 102 ALA A N 1
ATOM 826 C CA . ALA A 1 102 ? 8.880 -0.106 11.650 1.00 90.75 102 ALA A CA 1
ATOM 827 C C . ALA A 1 102 ? 10.080 0.152 10.731 1.00 90.75 102 ALA A C 1
ATOM 829 O O . ALA A 1 102 ? 11.222 -0.062 11.133 1.00 90.75 102 ALA A O 1
ATOM 830 N N . LEU A 1 103 ? 9.805 0.608 9.511 1.00 93.00 103 LEU A N 1
ATOM 831 C CA . LEU A 1 103 ? 10.850 0.978 8.563 1.00 93.00 103 LEU A CA 1
ATOM 832 C C . LEU A 1 103 ? 11.379 2.379 8.865 1.00 93.00 103 LEU A C 1
ATOM 834 O O . LEU A 1 103 ? 10.607 3.271 9.229 1.00 93.00 103 LEU A O 1
ATOM 838 N N . ASN A 1 104 ? 12.673 2.581 8.648 1.00 93.38 104 ASN A N 1
ATOM 839 C CA . ASN A 1 104 ? 13.303 3.893 8.701 1.00 93.38 104 ASN A CA 1
ATOM 840 C C . ASN A 1 104 ? 12.852 4.773 7.523 1.00 93.38 104 ASN A C 1
ATOM 842 O O . ASN A 1 104 ? 12.283 4.312 6.525 1.00 93.38 104 ASN A O 1
ATOM 846 N N . THR A 1 105 ? 13.086 6.080 7.636 1.00 87.81 105 THR A N 1
ATOM 847 C CA . THR A 1 105 ? 12.666 7.057 6.619 1.00 87.81 105 THR A CA 1
ATOM 848 C C . THR A 1 105 ? 13.297 6.770 5.255 1.00 87.81 105 THR A C 1
ATOM 850 O O . THR A 1 105 ? 12.605 6.851 4.244 1.00 87.81 105 THR A O 1
ATOM 853 N N . ASP A 1 106 ? 14.561 6.358 5.237 1.00 89.75 106 ASP A N 1
ATOM 854 C CA . ASP A 1 106 ? 15.365 6.024 4.059 1.00 89.75 106 ASP A CA 1
ATOM 855 C C . ASP A 1 106 ? 15.124 4.607 3.504 1.00 89.75 106 ASP A C 1
ATOM 857 O O . ASP A 1 106 ? 15.593 4.283 2.415 1.00 89.75 106 ASP A O 1
ATOM 861 N N . GLU A 1 107 ? 14.364 3.760 4.203 1.00 94.81 107 GLU A N 1
ATOM 862 C CA . GLU A 1 107 ? 14.057 2.406 3.737 1.00 94.81 107 GLU A CA 1
ATOM 863 C C . GLU A 1 107 ? 12.871 2.381 2.766 1.00 94.81 107 GLU A C 1
ATOM 865 O O . GLU A 1 107 ? 11.813 2.962 3.018 1.00 94.81 107 GLU A O 1
ATOM 870 N N . VAL A 1 108 ? 13.011 1.632 1.674 1.00 97.00 108 VAL A N 1
ATOM 871 C CA . VAL A 1 108 ? 11.969 1.445 0.655 1.00 97.00 108 VAL A CA 1
ATOM 872 C C . VAL A 1 108 ? 11.282 0.092 0.841 1.00 97.00 108 VAL A C 1
ATOM 874 O O . VAL A 1 108 ? 11.944 -0.930 1.021 1.00 97.00 108 VAL A O 1
ATOM 877 N N . LEU A 1 109 ? 9.948 0.071 0.757 1.00 97.56 109 LEU A N 1
ATOM 878 C CA . LEU A 1 109 ? 9.144 -1.153 0.758 1.00 97.56 109 LEU A CA 1
ATOM 879 C C . LEU A 1 109 ? 8.470 -1.343 -0.594 1.00 97.56 109 LEU A C 1
ATOM 881 O O . LEU A 1 109 ? 7.683 -0.499 -1.030 1.00 97.56 109 LEU A O 1
ATOM 885 N N . ALA A 1 110 ? 8.722 -2.494 -1.207 1.00 98.06 110 ALA A N 1
ATOM 886 C CA . ALA A 1 110 ? 8.103 -2.903 -2.454 1.00 98.06 110 ALA A CA 1
ATOM 887 C C . ALA A 1 110 ? 7.592 -4.342 -2.371 1.00 98.06 110 ALA A C 1
ATOM 889 O O . ALA A 1 110 ? 8.119 -5.158 -1.609 1.00 98.06 110 ALA A O 1
ATOM 890 N N . VAL A 1 111 ? 6.572 -4.652 -3.166 1.00 97.94 111 VAL A N 1
ATOM 891 C CA . VAL A 1 111 ? 5.932 -5.968 -3.206 1.00 97.94 111 VAL A CA 1
ATOM 892 C C . VAL A 1 111 ? 5.754 -6.458 -4.638 1.00 97.94 111 VAL A C 1
ATOM 894 O O . VAL A 1 111 ? 5.618 -5.677 -5.577 1.00 97.94 111 VAL A O 1
ATOM 897 N N . ALA A 1 112 ? 5.726 -7.777 -4.780 1.00 98.25 112 ALA A N 1
ATOM 898 C CA . ALA A 1 112 ? 5.097 -8.459 -5.898 1.00 98.25 112 ALA A CA 1
ATOM 899 C C . ALA A 1 112 ? 4.208 -9.557 -5.325 1.00 98.25 112 ALA A C 1
ATOM 901 O O . ALA A 1 112 ? 4.571 -10.184 -4.322 1.00 98.25 112 ALA A O 1
ATOM 902 N N . TYR A 1 113 ? 3.052 -9.781 -5.935 1.00 97.44 113 TYR A N 1
ATOM 903 C CA . TYR A 1 113 ? 2.093 -10.777 -5.476 1.00 97.44 113 TYR A CA 1
ATOM 904 C C . TYR A 1 113 ? 1.207 -11.271 -6.619 1.00 97.44 113 TYR A C 1
ATOM 906 O O . TYR A 1 113 ? 1.053 -10.617 -7.647 1.00 97.44 113 TYR A O 1
ATOM 914 N N . GLU A 1 114 ? 0.608 -12.435 -6.398 1.00 97.00 114 GLU A N 1
ATOM 915 C CA . GLU A 1 114 ? -0.434 -13.010 -7.239 1.00 97.00 114 GLU A CA 1
ATOM 916 C C . GLU A 1 114 ? -1.645 -13.311 -6.359 1.00 97.00 114 GLU A C 1
ATOM 918 O O . GLU A 1 114 ? -1.505 -13.676 -5.186 1.00 97.00 114 GLU A O 1
ATOM 923 N N . TYR A 1 115 ? -2.836 -13.142 -6.918 1.00 95.75 115 TYR A N 1
ATOM 924 C CA . TYR A 1 115 ? -4.087 -13.469 -6.247 1.00 95.75 115 TYR A CA 1
ATOM 925 C C . TYR A 1 115 ? -5.107 -13.985 -7.254 1.00 95.75 115 TYR A C 1
ATOM 927 O O . TYR A 1 115 ? -4.987 -13.783 -8.462 1.00 95.75 115 TYR A O 1
ATOM 935 N N . THR A 1 116 ? -6.116 -14.689 -6.753 1.00 95.06 116 THR A N 1
ATOM 936 C CA . THR A 1 116 ? -7.189 -15.240 -7.578 1.00 95.06 116 THR A CA 1
ATOM 937 C C . THR A 1 116 ? -8.508 -14.629 -7.156 1.00 95.06 116 THR A C 1
ATOM 939 O O . THR A 1 116 ? -8.879 -14.697 -5.985 1.00 95.06 116 THR A O 1
ATOM 942 N N . LEU A 1 117 ? -9.230 -14.064 -8.117 1.00 92.81 117 LEU A N 1
ATOM 943 C CA . LEU A 1 117 ? -10.561 -13.514 -7.911 1.00 92.81 117 LEU A CA 1
ATOM 944 C C . LEU A 1 117 ? -11.498 -14.079 -8.978 1.00 92.81 117 LEU A C 1
ATOM 946 O O . LEU A 1 117 ? -11.244 -13.945 -10.172 1.00 92.81 117 LEU A O 1
ATOM 950 N N . ASN A 1 118 ? -12.576 -14.734 -8.539 1.00 92.12 118 ASN A N 1
ATOM 951 C CA . ASN A 1 118 ? -13.578 -15.368 -9.406 1.00 92.12 118 ASN A CA 1
ATOM 952 C C . ASN A 1 118 ? -12.986 -16.336 -10.454 1.00 92.12 118 ASN A C 1
ATOM 954 O O . ASN A 1 118 ? -13.472 -16.420 -11.576 1.00 92.12 118 ASN A O 1
ATOM 958 N N . GLY A 1 119 ? -11.926 -17.065 -10.088 1.00 93.56 119 GLY A N 1
ATOM 959 C CA . GLY A 1 119 ? -11.245 -18.021 -10.970 1.00 93.56 119 GLY A CA 1
ATOM 960 C C . GLY A 1 119 ? -10.206 -17.406 -11.915 1.00 93.56 119 GLY A C 1
ATOM 961 O O . GLY A 1 119 ? -9.466 -18.153 -12.549 1.00 93.56 119 GLY A O 1
ATOM 962 N N . THR A 1 120 ? -10.094 -16.077 -11.969 1.00 93.25 120 THR A N 1
ATOM 963 C CA . THR A 1 120 ? -9.057 -15.374 -12.735 1.00 93.25 120 THR A CA 1
ATOM 964 C C . THR A 1 120 ? -7.858 -15.077 -11.842 1.00 93.25 120 THR A C 1
ATOM 966 O O . THR A 1 120 ? -8.021 -14.576 -10.727 1.00 93.25 120 THR A O 1
ATOM 969 N N . VAL A 1 121 ? -6.657 -15.394 -12.326 1.00 95.19 121 VAL A N 1
ATOM 970 C CA . VAL A 1 121 ? -5.394 -15.053 -11.660 1.00 95.19 121 VAL A CA 1
ATOM 971 C C . VAL A 1 121 ? -4.956 -13.666 -12.111 1.00 95.19 121 VAL A C 1
ATOM 973 O O . VAL A 1 121 ? -4.932 -13.390 -13.307 1.00 95.19 121 VAL A O 1
ATOM 976 N N . TYR A 1 122 ? -4.592 -12.833 -11.146 1.00 95.62 122 TYR A N 1
ATOM 977 C CA . TYR A 1 122 ? -4.050 -11.496 -11.345 1.00 95.62 122 TYR A CA 1
ATOM 978 C C . TYR A 1 122 ? -2.655 -11.427 -10.729 1.00 95.62 122 TYR A C 1
ATOM 980 O O . TYR A 1 122 ? -2.397 -12.057 -9.695 1.00 95.62 122 TYR A O 1
ATOM 988 N N . LYS A 1 123 ? -1.762 -10.658 -11.351 1.00 97.00 123 LYS A N 1
ATOM 989 C CA . LYS A 1 123 ? -0.357 -10.549 -10.950 1.00 97.00 123 LYS A CA 1
ATOM 990 C C . LYS A 1 123 ? 0.083 -9.101 -10.891 1.00 97.00 123 LYS A C 1
ATOM 992 O O . LYS A 1 123 ? -0.120 -8.358 -11.839 1.00 97.00 123 LYS A O 1
ATOM 997 N N . VAL A 1 124 ? 0.764 -8.728 -9.814 1.00 97.62 124 VAL A N 1
ATOM 998 C CA . VAL A 1 124 ? 1.348 -7.397 -9.636 1.00 97.62 124 VAL A CA 1
ATOM 999 C C . VAL A 1 124 ? 2.842 -7.528 -9.377 1.00 97.62 124 VAL A C 1
ATOM 1001 O O . VAL A 1 124 ? 3.257 -8.182 -8.419 1.00 97.62 124 VAL A O 1
ATOM 1004 N N . GLY A 1 125 ? 3.651 -6.876 -10.210 1.00 98.12 125 GLY A N 1
ATOM 1005 C CA . GLY A 1 125 ? 5.107 -6.976 -10.182 1.00 98.12 125 GLY A CA 1
ATOM 1006 C C . GLY A 1 125 ? 5.635 -8.296 -10.734 1.00 98.12 125 GLY A C 1
ATOM 1007 O O . GLY A 1 125 ? 4.931 -9.053 -11.407 1.00 98.12 125 GLY A O 1
ATOM 1008 N N . GLU A 1 126 ? 6.910 -8.545 -10.457 1.00 98.31 126 GLU A N 1
ATOM 1009 C CA . GLU A 1 126 ? 7.654 -9.691 -10.970 1.00 98.31 126 GLU A CA 1
ATOM 1010 C C . GLU A 1 126 ? 8.246 -10.533 -9.847 1.00 98.31 126 GLU A C 1
ATOM 1012 O O . GLU A 1 126 ? 8.785 -10.031 -8.854 1.00 98.31 126 GLU A O 1
ATOM 1017 N N . PHE A 1 127 ? 8.209 -11.845 -10.036 1.00 97.50 127 PHE A N 1
ATO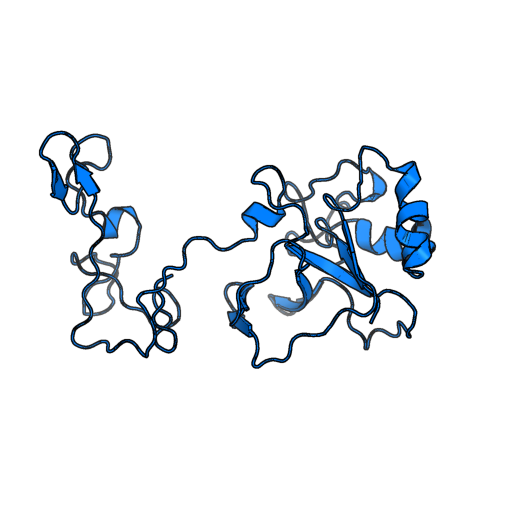M 1018 C CA . PHE A 1 127 ? 8.883 -12.791 -9.170 1.00 97.50 127 PHE A CA 1
ATOM 1019 C C . PHE A 1 127 ? 10.279 -13.112 -9.685 1.00 97.50 127 PHE A C 1
ATOM 1021 O O . PHE A 1 127 ? 10.570 -13.114 -10.879 1.00 97.50 127 PHE A O 1
ATOM 1028 N N . SER A 1 128 ? 11.160 -13.500 -8.764 1.00 93.81 128 SER A N 1
ATOM 1029 C CA . SER A 1 128 ? 12.504 -13.969 -9.114 1.00 93.81 128 SER A CA 1
ATOM 1030 C C . SER A 1 128 ? 12.510 -15.226 -9.992 1.00 93.81 128 SER A C 1
ATOM 1032 O O . SER A 1 128 ? 13.559 -15.564 -10.533 1.00 93.81 128 SER A O 1
ATOM 1034 N N . THR A 1 129 ? 11.375 -15.924 -10.085 1.00 93.81 129 THR A N 1
ATOM 1035 C CA . THR A 1 129 ? 11.153 -17.146 -10.867 1.00 93.81 129 THR A CA 1
ATOM 1036 C C . THR A 1 129 ? 10.608 -16.885 -12.271 1.00 93.81 129 THR A C 1
ATOM 1038 O O . THR A 1 129 ? 10.526 -17.827 -13.049 1.00 93.81 129 THR A O 1
ATOM 1041 N N . ASP A 1 130 ? 10.298 -15.635 -12.629 1.00 93.44 130 ASP A N 1
ATOM 1042 C CA . ASP A 1 130 ? 9.704 -15.269 -13.927 1.00 93.44 130 ASP A CA 1
ATOM 1043 C C . ASP A 1 130 ? 10.735 -15.212 -15.078 1.00 93.44 130 ASP A C 1
ATOM 1045 O O . ASP A 1 130 ? 10.505 -14.591 -16.110 1.00 93.44 130 ASP A O 1
ATOM 1049 N N . GLY A 1 131 ? 11.907 -15.834 -14.914 1.00 92.06 131 GLY A N 1
ATOM 1050 C CA . GLY A 1 131 ? 12.949 -15.902 -15.949 1.00 92.06 131 GLY A CA 1
ATOM 1051 C C . GLY A 1 131 ? 13.891 -14.695 -16.027 1.00 92.06 131 GLY A C 1
ATOM 1052 O O . GLY A 1 131 ? 14.817 -14.707 -16.833 1.00 92.06 131 GLY A O 1
ATOM 1053 N N . ILE A 1 132 ? 13.725 -13.684 -15.170 1.00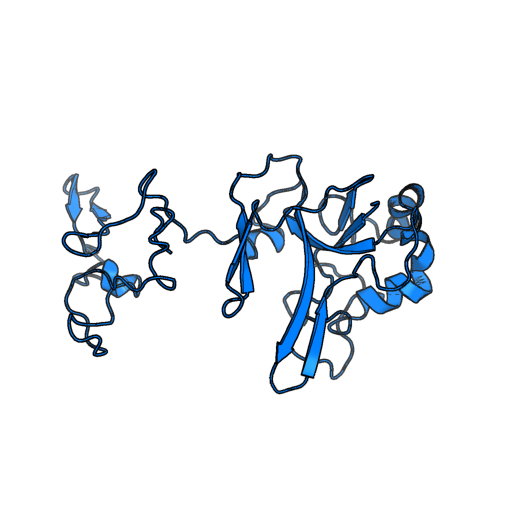 93.88 132 ILE A N 1
ATOM 1054 C CA . ILE A 1 132 ? 14.646 -12.539 -15.078 1.00 93.88 132 ILE A CA 1
ATOM 1055 C C . ILE A 1 132 ? 15.844 -12.932 -14.212 1.00 93.88 132 ILE A C 1
ATOM 1057 O O . ILE A 1 132 ? 15.695 -13.226 -13.018 1.00 93.88 132 ILE A O 1
ATOM 1061 N N . VAL A 1 133 ? 17.041 -12.927 -14.799 1.00 94.50 133 VAL A N 1
ATOM 1062 C CA . VAL A 1 133 ? 18.266 -13.431 -14.160 1.00 94.50 133 VAL A CA 1
ATOM 1063 C C . VAL A 1 133 ? 19.103 -12.271 -13.625 1.00 94.50 133 VAL A C 1
ATOM 1065 O O . VAL A 1 133 ? 19.233 -11.229 -14.258 1.00 94.50 133 VAL A O 1
ATOM 1068 N N . ALA A 1 134 ? 19.689 -12.434 -12.437 1.00 93.06 134 ALA A N 1
ATOM 1069 C CA . ALA A 1 134 ? 20.601 -11.432 -11.886 1.00 93.06 134 ALA A CA 1
ATOM 1070 C C . ALA A 1 134 ? 21.806 -11.206 -12.834 1.00 93.06 134 ALA A C 1
ATOM 1072 O O . ALA A 1 134 ? 22.307 -12.181 -13.394 1.00 93.06 134 ALA A O 1
ATOM 1073 N N . PRO A 1 135 ? 22.295 -9.963 -13.005 1.00 94.38 135 PRO A N 1
ATOM 1074 C CA . PRO A 1 135 ? 22.015 -8.776 -12.191 1.00 94.38 135 PRO A CA 1
ATOM 1075 C C . PRO A 1 135 ? 20.806 -7.938 -12.641 1.00 94.38 135 PRO A C 1
ATOM 1077 O O . PRO A 1 135 ? 20.618 -6.843 -12.108 1.00 94.38 135 PRO A O 1
ATOM 1080 N N . GLN A 1 136 ? 19.973 -8.433 -13.567 1.00 96.81 136 GLN A N 1
ATOM 1081 C CA . GLN A 1 136 ? 18.831 -7.666 -14.062 1.00 96.81 136 GLN A CA 1
ATOM 1082 C C . GLN A 1 136 ? 17.855 -7.287 -12.941 1.00 96.81 136 GLN A C 1
ATOM 1084 O O . GLN A 1 136 ? 17.601 -8.068 -12.008 1.00 96.81 136 GLN A O 1
ATOM 1089 N N . THR A 1 137 ? 17.302 -6.081 -13.051 1.00 97.94 137 THR A N 1
ATOM 1090 C CA . THR A 1 137 ? 16.318 -5.553 -12.106 1.00 97.94 137 THR A CA 1
ATOM 1091 C C . THR A 1 137 ? 14.975 -6.272 -12.233 1.00 97.94 137 THR A C 1
ATOM 1093 O O . THR A 1 137 ? 14.522 -6.620 -13.329 1.00 97.94 137 THR A O 1
ATOM 1096 N N . LEU A 1 138 ? 14.328 -6.490 -11.088 1.00 98.25 138 LEU A N 1
ATOM 1097 C CA . LEU A 1 138 ? 12.913 -6.858 -11.021 1.00 98.25 138 LEU A CA 1
ATOM 1098 C C . LEU A 1 138 ? 12.051 -5.599 -10.921 1.00 98.25 138 LEU A C 1
ATOM 1100 O O . LEU A 1 138 ? 12.375 -4.692 -10.153 1.00 98.25 138 LEU A O 1
ATOM 1104 N N . VAL A 1 139 ? 10.938 -5.585 -11.643 1.00 98.50 139 VAL A N 1
ATOM 1105 C CA . VAL A 1 139 ? 9.909 -4.545 -11.571 1.00 98.50 139 VAL A CA 1
ATOM 1106 C C . VAL A 1 139 ? 8.915 -4.909 -10.472 1.00 98.50 139 VAL A C 1
ATOM 1108 O O . VAL A 1 139 ? 8.304 -5.976 -10.503 1.00 98.50 139 VAL A O 1
ATOM 1111 N N . LEU A 1 140 ? 8.753 -4.029 -9.485 1.00 98.62 140 LEU A N 1
ATOM 1112 C CA . LEU A 1 140 ? 7.902 -4.255 -8.314 1.00 98.62 140 LEU A CA 1
ATOM 1113 C C . LEU A 1 140 ? 6.939 -3.089 -8.075 1.00 98.62 140 LEU A C 1
ATOM 1115 O O . LEU A 1 140 ? 7.142 -1.974 -8.556 1.00 98.62 140 LEU A O 1
ATOM 1119 N N . LYS A 1 141 ? 5.906 -3.338 -7.271 1.00 98.31 141 LYS A N 1
ATOM 1120 C CA . LYS A 1 141 ? 4.982 -2.314 -6.783 1.00 98.31 141 LYS A CA 1
ATOM 1121 C C . LYS A 1 141 ? 5.568 -1.610 -5.566 1.00 98.31 141 LYS A C 1
ATOM 1123 O O . LYS A 1 141 ? 5.919 -2.271 -4.591 1.00 98.31 141 LYS A O 1
ATOM 1128 N N . LEU A 1 142 ? 5.640 -0.283 -5.593 1.00 98.19 142 LEU A N 1
ATOM 1129 C CA . LEU A 1 142 ? 6.072 0.532 -4.459 1.00 98.19 142 LEU A CA 1
ATOM 1130 C C . LEU A 1 142 ? 4.932 0.692 -3.440 1.00 98.19 142 LEU A C 1
ATOM 1132 O O . LEU A 1 142 ? 3.844 1.133 -3.798 1.00 98.19 142 LEU A O 1
ATOM 1136 N N . LEU A 1 143 ? 5.195 0.374 -2.168 1.00 96.88 143 LEU A N 1
ATOM 1137 C CA . LEU A 1 143 ? 4.280 0.655 -1.050 1.00 96.88 143 LEU A CA 1
ATOM 1138 C C . LEU A 1 143 ? 4.748 1.842 -0.201 1.00 96.88 143 LEU A C 1
ATOM 1140 O O . LEU A 1 143 ? 3.930 2.643 0.241 1.00 96.88 143 LEU A O 1
ATOM 1144 N N . LYS A 1 144 ? 6.063 1.967 0.017 1.00 96.50 144 LYS A N 1
ATOM 1145 C CA . LYS A 1 144 ? 6.695 3.087 0.731 1.00 96.50 144 LYS A CA 1
ATOM 1146 C C . LYS A 1 144 ? 7.999 3.457 0.029 1.00 96.50 144 LYS A C 1
ATOM 1148 O O . LYS A 1 144 ? 8.874 2.604 -0.088 1.00 96.50 144 LYS A O 1
ATOM 1153 N N . GLY A 1 145 ? 8.133 4.715 -0.386 1.00 95.44 145 GLY A N 1
ATOM 1154 C CA . GLY A 1 145 ? 9.394 5.289 -0.864 1.00 95.44 145 GLY A CA 1
ATOM 1155 C C . GLY A 1 145 ? 10.176 6.019 0.233 1.00 95.44 145 GLY A C 1
ATOM 1156 O O . GLY A 1 145 ? 9.845 5.951 1.422 1.00 95.44 145 GLY A O 1
ATOM 1157 N N . THR A 1 146 ? 11.205 6.748 -0.185 1.00 94.12 146 THR A N 1
ATOM 1158 C CA . THR A 1 146 ? 12.004 7.630 0.680 1.00 94.12 146 THR A CA 1
ATOM 1159 C C . THR A 1 146 ? 11.296 8.957 0.968 1.00 94.12 146 THR A C 1
ATOM 1161 O O . THR A 1 146 ? 11.377 9.486 2.077 1.00 94.12 146 THR A O 1
ATOM 1164 N N . THR A 1 147 ? 10.522 9.471 0.007 1.00 93.44 147 THR A N 1
ATOM 1165 C CA . THR A 1 147 ? 9.642 10.626 0.218 1.00 93.44 147 THR A CA 1
ATOM 1166 C C . THR A 1 147 ? 8.343 10.175 0.876 1.00 93.44 147 THR A C 1
ATOM 1168 O O . THR A 1 147 ? 7.570 9.426 0.285 1.00 93.44 147 THR A O 1
ATOM 1171 N N . LEU A 1 148 ? 8.059 10.675 2.079 1.00 89.50 148 LEU A N 1
ATOM 1172 C CA . LEU A 1 148 ? 6.804 10.420 2.784 1.00 89.50 148 LEU A CA 1
ATOM 1173 C C . LEU A 1 148 ? 6.001 11.721 2.898 1.00 89.50 148 LEU A C 1
ATOM 1175 O O . LEU A 1 148 ? 6.289 12.571 3.737 1.00 89.50 148 LEU A O 1
ATOM 1179 N N . THR A 1 149 ? 4.995 11.896 2.040 1.00 93.19 149 THR A N 1
ATOM 1180 C CA . THR A 1 149 ? 4.143 13.093 2.042 1.00 93.19 149 THR A CA 1
ATOM 1181 C C . THR A 1 149 ? 2.687 12.750 1.725 1.00 93.19 149 THR A C 1
ATOM 1183 O O . THR A 1 149 ? 2.447 11.929 0.844 1.00 93.19 149 THR A O 1
ATOM 1186 N N . PRO A 1 150 ? 1.695 13.421 2.341 1.00 94.44 150 PRO A N 1
ATOM 1187 C CA . PRO A 1 150 ? 0.282 13.260 1.980 1.00 94.44 150 PRO A CA 1
ATOM 1188 C C . PRO A 1 150 ? -0.063 13.623 0.530 1.00 94.44 150 PRO A C 1
ATOM 1190 O O . PRO A 1 150 ? -1.180 13.384 0.087 1.00 94.44 150 PRO A O 1
ATOM 1193 N N . ARG A 1 151 ? 0.871 14.239 -0.205 1.00 94.00 151 ARG A N 1
ATOM 1194 C CA . ARG A 1 151 ? 0.685 14.645 -1.604 1.00 94.00 151 ARG A CA 1
ATOM 1195 C C . ARG A 1 151 ? 0.912 13.516 -2.613 1.00 94.00 151 ARG A C 1
ATOM 1197 O O . ARG A 1 151 ? 0.633 13.736 -3.787 1.00 94.00 151 ARG A O 1
ATOM 1204 N N . ILE A 1 152 ? 1.432 12.361 -2.188 1.00 93.88 152 ILE A N 1
ATOM 1205 C CA . ILE A 1 152 ? 1.684 11.210 -3.068 1.00 93.88 152 ILE A CA 1
ATOM 1206 C C . ILE A 1 152 ? 0.820 9.997 -2.667 1.00 93.88 152 ILE A C 1
ATOM 1208 O O . ILE A 1 152 ? 0.592 9.784 -1.473 1.00 93.88 152 ILE A O 1
ATOM 1212 N N . PRO A 1 153 ? 0.355 9.179 -3.630 1.00 93.94 153 PRO A N 1
ATOM 1213 C CA . PRO A 1 153 ? -0.552 8.054 -3.385 1.00 93.94 153 PRO A CA 1
ATOM 1214 C C . PRO A 1 153 ? -0.068 7.003 -2.388 1.00 93.94 153 PRO A C 1
ATOM 1216 O O . PRO A 1 153 ? -0.893 6.413 -1.693 1.00 93.94 153 PRO A O 1
ATOM 1219 N N . THR A 1 154 ? 1.243 6.778 -2.258 1.00 93.44 154 THR A N 1
ATOM 1220 C CA . THR A 1 154 ? 1.789 5.831 -1.264 1.00 93.44 154 THR A CA 1
ATOM 1221 C C . THR A 1 154 ? 1.372 6.184 0.164 1.00 93.44 154 THR A C 1
ATOM 1223 O O . THR A 1 154 ? 1.213 5.293 0.997 1.00 93.44 154 THR A O 1
ATOM 1226 N N . TRP A 1 155 ? 1.084 7.461 0.445 1.00 94.12 155 TRP A N 1
ATOM 1227 C CA . TRP A 1 155 ? 0.485 7.864 1.713 1.00 94.12 155 TRP A CA 1
ATOM 1228 C C . TRP A 1 155 ? -0.864 7.190 1.951 1.00 94.12 155 TRP A C 1
ATOM 1230 O O . TRP A 1 155 ? -1.129 6.754 3.067 1.00 94.12 155 TRP A O 1
ATOM 1240 N N . ASN A 1 156 ? -1.711 7.064 0.931 1.00 93.25 156 ASN A N 1
ATOM 1241 C CA . ASN A 1 156 ? -3.027 6.434 1.048 1.00 93.25 156 ASN A CA 1
ATOM 1242 C C . ASN A 1 156 ? -2.934 4.910 1.206 1.00 93.25 156 ASN A C 1
ATOM 1244 O O . ASN A 1 156 ? -3.790 4.330 1.865 1.00 93.25 156 ASN A O 1
ATOM 1248 N N . LEU A 1 157 ? -1.873 4.279 0.687 1.00 93.31 157 LEU A N 1
ATOM 1249 C CA . LEU A 1 157 ? -1.605 2.848 0.889 1.00 93.31 157 LEU A CA 1
ATOM 1250 C C . LEU A 1 157 ? -1.214 2.516 2.337 1.00 93.31 157 LEU A C 1
ATOM 1252 O O . LEU A 1 157 ? -1.371 1.381 2.784 1.00 93.31 157 LEU A O 1
ATOM 1256 N N . MET A 1 158 ? -0.703 3.496 3.087 1.00 93.00 158 MET A N 1
ATOM 1257 C CA . MET A 1 158 ? -0.389 3.312 4.499 1.00 93.00 158 MET A CA 1
ATOM 1258 C C . MET A 1 158 ? -1.676 3.180 5.319 1.00 93.00 158 MET A C 1
ATOM 1260 O O . MET A 1 158 ? -2.466 4.125 5.416 1.00 93.00 158 MET A O 1
ATOM 1264 N N . MET A 1 159 ? -1.838 2.032 5.972 1.00 92.75 159 MET A N 1
ATOM 1265 C CA . MET A 1 159 ? -2.896 1.787 6.948 1.00 92.75 159 MET A CA 1
ATOM 1266 C C . MET A 1 159 ? -2.624 2.597 8.227 1.00 92.75 159 MET A C 1
ATOM 1268 O O . MET A 1 159 ? -1.548 2.483 8.814 1.00 92.75 159 MET A O 1
ATOM 1272 N N . LYS A 1 160 ? -3.577 3.446 8.634 1.00 92.44 160 LYS A N 1
ATOM 1273 C CA . LYS A 1 160 ? -3.420 4.421 9.743 1.00 92.44 160 LYS A CA 1
ATOM 1274 C C . LYS A 1 160 ? -4.427 4.236 10.879 1.00 92.44 160 LYS A C 1
ATOM 1276 O O . LYS A 1 160 ? -4.437 5.024 11.813 1.00 92.44 160 LYS A O 1
ATOM 1281 N N . ASN A 1 161 ? -5.259 3.207 10.797 1.00 92.06 161 ASN A N 1
ATOM 1282 C CA . ASN A 1 161 ? -6.280 2.863 11.782 1.00 92.06 161 ASN A CA 1
ATOM 1283 C C . ASN A 1 161 ? -5.823 1.766 12.759 1.00 92.06 161 ASN A C 1
ATOM 1285 O O . ASN A 1 161 ? -6.647 1.171 13.429 1.00 92.06 161 ASN A O 1
ATOM 1289 N N . VAL A 1 162 ? -4.520 1.480 12.858 1.00 91.31 162 VAL A N 1
ATOM 1290 C CA . VAL A 1 162 ? -4.010 0.439 13.764 1.00 91.31 162 VAL A CA 1
ATOM 1291 C C . VAL A 1 162 ? -3.392 1.066 15.010 1.00 91.31 162 VAL A C 1
ATOM 1293 O O . VAL A 1 162 ? -2.380 1.762 14.920 1.00 91.31 162 VAL A O 1
ATOM 1296 N N . TYR A 1 163 ? -3.949 0.752 16.178 1.00 92.25 163 TYR A N 1
ATOM 1297 C CA . TYR A 1 163 ? -3.542 1.300 17.472 1.00 92.25 163 TYR A CA 1
ATOM 1298 C C . TYR A 1 163 ? -2.963 0.201 18.361 1.00 92.25 163 TYR A C 1
ATOM 1300 O O . TYR A 1 163 ? -3.586 -0.832 18.586 1.00 92.25 163 TYR A O 1
ATOM 1308 N N . SER A 1 164 ? -1.745 0.410 18.861 1.00 89.75 164 SER A N 1
ATOM 1309 C CA . SER A 1 164 ? -1.075 -0.540 19.753 1.00 89.75 164 SER A CA 1
ATOM 1310 C C . SER A 1 164 ? -1.454 -0.257 21.203 1.00 89.75 164 SER A C 1
ATOM 1312 O O . SER A 1 164 ? -1.225 0.850 21.680 1.00 89.75 164 SER A O 1
ATOM 1314 N N . LEU A 1 165 ? -1.961 -1.263 21.913 1.00 88.88 165 LEU A N 1
ATOM 1315 C CA . LEU A 1 165 ? -2.296 -1.179 23.340 1.00 88.88 165 LEU A CA 1
ATOM 1316 C C . LEU A 1 165 ? -1.134 -1.595 24.258 1.00 88.88 165 LEU A C 1
ATOM 1318 O O . LEU A 1 165 ? -1.232 -1.489 25.475 1.00 88.88 165 LEU A O 1
ATOM 1322 N N . GLY A 1 166 ? -0.020 -2.061 23.687 1.00 81.00 166 GLY A N 1
ATOM 1323 C CA . GLY A 1 166 ? 1.185 -2.445 24.424 1.00 81.00 166 GLY A CA 1
ATOM 1324 C C . GLY A 1 166 ? 1.781 -3.747 23.899 1.00 81.00 166 GLY A C 1
ATOM 1325 O O . GLY A 1 166 ? 1.521 -4.138 22.762 1.00 81.00 166 GLY A O 1
ATOM 1326 N N . SER A 1 167 ? 2.595 -4.417 24.716 1.00 69.19 167 SER A N 1
ATOM 1327 C CA . SER A 1 167 ? 3.139 -5.740 24.393 1.00 69.19 167 SER A CA 1
ATOM 1328 C C . SER A 1 167 ? 2.347 -6.841 25.089 1.00 69.19 167 SER A C 1
ATOM 1330 O O . SER A 1 167 ? 2.315 -6.883 26.317 1.00 69.19 167 SER A O 1
ATOM 1332 N N . GLY A 1 168 ? 1.783 -7.767 24.318 1.00 77.00 168 GLY A N 1
ATOM 1333 C CA . GLY A 1 168 ? 1.173 -8.981 24.854 1.00 77.00 168 GLY A CA 1
ATOM 1334 C C . GLY A 1 168 ? -0.056 -9.441 24.083 1.00 77.00 168 GLY A C 1
ATOM 1335 O O . GLY A 1 168 ? -0.533 -8.767 23.169 1.00 77.00 168 GLY A O 1
ATOM 1336 N N . ARG A 1 169 ? -0.548 -10.617 24.471 1.00 84.06 169 ARG A N 1
ATOM 1337 C CA . ARG A 1 169 ? -1.821 -11.157 24.005 1.00 84.06 169 ARG A CA 1
ATOM 1338 C C . ARG A 1 169 ? -2.958 -10.474 24.766 1.00 84.06 169 ARG A C 1
ATOM 1340 O O . ARG A 1 169 ? -2.861 -10.332 25.981 1.00 84.06 169 ARG A O 1
ATOM 1347 N N . LEU A 1 170 ? -4.007 -10.059 24.062 1.00 85.12 170 LEU A N 1
ATOM 1348 C CA . LEU A 1 170 ? -5.217 -9.526 24.698 1.00 85.12 170 LEU A CA 1
ATOM 1349 C C . LEU A 1 170 ? -6.090 -10.673 25.207 1.00 85.12 170 LEU A C 1
ATOM 1351 O O . LEU A 1 170 ? -6.325 -11.641 24.484 1.00 85.12 170 LEU A O 1
ATOM 1355 N N . GLU A 1 171 ? -6.583 -10.542 26.432 1.00 83.06 171 GLU A N 1
ATOM 1356 C CA . GLU A 1 171 ? -7.581 -11.447 26.998 1.00 83.06 171 GLU A CA 1
ATOM 1357 C C . GLU A 1 171 ? -8.975 -10.874 26.754 1.00 83.06 171 GLU A C 1
ATOM 1359 O O . GLU A 1 171 ? -9.213 -9.686 26.958 1.00 83.06 171 GLU A O 1
ATOM 1364 N N . THR A 1 172 ? -9.897 -11.713 26.290 1.00 75.56 172 THR A N 1
ATOM 1365 C CA . THR A 1 172 ? -11.220 -11.262 25.836 1.00 75.56 172 THR A CA 1
ATOM 1366 C C . THR A 1 172 ? -12.205 -11.036 26.976 1.00 75.56 172 THR A C 1
ATOM 1368 O O . THR A 1 172 ? -13.151 -10.279 26.818 1.00 75.56 172 THR A O 1
ATOM 1371 N N . SER A 1 173 ? -12.024 -11.712 28.114 1.00 76.31 173 SER A N 1
ATOM 1372 C CA . SER A 1 173 ? -13.037 -11.793 29.175 1.00 76.31 173 SER A CA 1
ATOM 1373 C C . SER A 1 173 ? -13.250 -10.498 29.958 1.00 76.31 173 SER A C 1
ATOM 1375 O O . SER A 1 173 ? -14.251 -10.385 30.654 1.00 76.31 173 SER A O 1
ATOM 1377 N N . GLU A 1 174 ? -12.327 -9.541 29.863 1.00 78.00 174 GLU A N 1
ATOM 1378 C CA . GLU A 1 174 ? -12.365 -8.275 30.613 1.00 78.00 174 GLU A CA 1
ATOM 1379 C C . GLU A 1 174 ? -11.875 -7.095 29.759 1.00 78.00 174 GLU A C 1
ATOM 1381 O O . GLU A 1 174 ? -11.399 -6.085 30.274 1.00 78.00 174 GLU A O 1
ATOM 1386 N N . PHE A 1 175 ? -11.933 -7.235 28.433 1.00 87.19 175 PHE A N 1
ATOM 1387 C CA . PHE A 1 175 ? -11.506 -6.170 27.543 1.00 87.19 175 PHE A CA 1
ATOM 1388 C C . PHE A 1 175 ? -12.595 -5.104 27.426 1.00 87.19 175 PHE A C 1
ATOM 1390 O O . PHE A 1 175 ? -13.680 -5.371 26.914 1.00 87.19 175 PHE A O 1
ATOM 1397 N N . GLU A 1 176 ? -12.270 -3.882 27.836 1.00 89.88 176 GLU A N 1
ATOM 1398 C CA . GLU A 1 176 ? -13.105 -2.706 27.622 1.00 89.88 176 GLU A CA 1
ATOM 1399 C C . GLU A 1 176 ? -12.300 -1.651 26.858 1.00 89.88 176 GLU A C 1
ATOM 1401 O O . GLU A 1 176 ? -11.191 -1.279 27.251 1.00 89.88 176 GLU A O 1
ATOM 1406 N N . LEU A 1 177 ? -12.865 -1.163 25.755 1.00 92.88 177 LEU A N 1
ATOM 1407 C CA . LEU A 1 177 ? -12.320 -0.052 24.988 1.00 92.88 177 LEU A CA 1
ATOM 1408 C C . LEU A 1 177 ? -13.371 1.044 24.919 1.00 92.88 177 LEU A C 1
ATOM 1410 O O . LEU A 1 177 ? -14.470 0.816 24.430 1.00 92.88 177 LEU A O 1
ATOM 1414 N N . ASN A 1 178 ? -12.988 2.247 25.336 1.00 93.69 178 ASN A N 1
ATOM 1415 C CA . ASN A 1 178 ? -13.778 3.450 25.138 1.00 93.69 178 ASN A CA 1
ATOM 1416 C C . ASN A 1 178 ? -12.991 4.450 24.297 1.00 93.69 178 ASN A C 1
ATOM 1418 O O . ASN A 1 178 ? -11.776 4.595 24.446 1.00 93.69 178 ASN A O 1
ATOM 1422 N N . ILE A 1 179 ? -13.707 5.173 23.443 1.00 94.50 179 ILE A N 1
ATOM 1423 C CA . ILE A 1 179 ? -13.181 6.342 22.747 1.00 94.50 179 ILE A CA 1
ATOM 1424 C C . ILE A 1 179 ? -13.767 7.564 23.430 1.00 94.50 179 ILE A C 1
ATOM 1426 O O . ILE A 1 179 ? -14.984 7.671 23.575 1.00 94.50 179 ILE A O 1
ATOM 1430 N N . LEU A 1 180 ? -12.889 8.462 23.867 1.00 95.19 180 LEU A N 1
ATOM 1431 C CA . LEU A 1 180 ? -13.262 9.662 24.597 1.00 95.19 180 LEU A CA 1
ATOM 1432 C C . LEU A 1 180 ? -12.863 10.901 23.799 1.00 95.19 180 LEU A C 1
ATOM 1434 O O . LEU A 1 180 ? -11.764 10.982 23.249 1.00 95.19 180 LEU A O 1
ATOM 1438 N N . TYR A 1 181 ? -13.762 11.872 23.768 1.00 94.44 181 TYR A N 1
ATOM 1439 C CA . TYR A 1 181 ? -13.521 13.230 23.326 1.00 94.44 181 TYR A CA 1
ATOM 1440 C C . TYR A 1 181 ? -13.236 14.096 24.551 1.00 94.44 181 TYR A C 1
ATOM 1442 O O . TYR A 1 181 ? -14.003 14.097 25.515 1.00 94.44 181 TYR A O 1
ATOM 1450 N N . GLN A 1 182 ? -12.118 14.817 24.523 1.00 94.31 182 GLN A N 1
ATOM 1451 C CA . GLN A 1 182 ? -11.812 15.804 25.547 1.00 94.31 182 GLN A CA 1
ATOM 1452 C C . GLN A 1 182 ? -12.507 17.115 25.183 1.00 94.31 182 GLN A C 1
ATOM 1454 O O . GLN A 1 182 ? -12.135 17.763 24.209 1.00 94.31 182 GLN A O 1
ATOM 1459 N N . ASP A 1 183 ? -13.536 17.469 25.948 1.00 91.44 183 ASP A N 1
ATOM 1460 C CA . ASP A 1 183 ? -14.283 18.706 25.756 1.00 91.44 183 ASP A CA 1
ATOM 1461 C C . ASP A 1 183 ? -13.498 19.887 26.329 1.00 91.44 183 ASP A C 1
ATOM 1463 O O . ASP A 1 183 ? -13.268 19.969 27.535 1.00 91.44 183 ASP A O 1
ATOM 1467 N N . ASP A 1 184 ? -13.117 20.824 25.465 1.00 88.19 184 ASP A N 1
ATOM 1468 C CA . ASP A 1 184 ? -12.352 22.013 25.843 1.00 88.19 184 ASP A CA 1
ATOM 1469 C C . ASP A 1 184 ? -13.147 22.968 26.750 1.00 88.19 184 ASP A C 1
ATOM 1471 O O . ASP A 1 184 ? -12.553 23.716 27.529 1.00 88.19 184 ASP A O 1
ATOM 1475 N N . ASN A 1 185 ? -14.486 22.946 26.684 1.00 88.50 185 ASN A N 1
ATOM 1476 C CA . ASN A 1 185 ? -15.328 23.846 27.473 1.00 88.50 185 ASN A CA 1
ATOM 1477 C C . ASN A 1 185 ? -15.411 23.417 28.940 1.00 88.50 185 ASN A C 1
ATOM 1479 O O . ASN A 1 185 ? -15.328 24.252 29.843 1.00 88.50 185 ASN A O 1
ATOM 1483 N N . THR A 1 186 ? -15.608 22.119 29.183 1.00 88.38 186 THR A N 1
ATOM 1484 C CA . THR A 1 186 ? -15.743 21.571 30.541 1.00 88.38 186 THR A CA 1
ATOM 1485 C C . THR A 1 186 ? -14.453 20.950 31.075 1.00 88.38 186 THR A C 1
ATOM 1487 O O . THR A 1 186 ? -14.333 20.749 32.283 1.00 88.38 186 THR A O 1
ATOM 1490 N N . GLY A 1 187 ? -13.488 20.645 30.203 1.00 88.75 187 GLY A N 1
ATOM 1491 C CA . GLY A 1 187 ? -12.266 19.903 30.517 1.00 88.75 187 GLY A CA 1
ATOM 1492 C C . GLY A 1 187 ? -12.479 18.397 30.713 1.00 88.75 187 GLY A C 1
ATOM 1493 O O . GLY A 1 187 ? -11.515 17.681 30.993 1.00 88.75 187 GLY A O 1
ATOM 1494 N N . ASN A 1 188 ? -13.716 17.906 30.589 1.00 92.44 188 ASN A N 1
ATOM 1495 C CA . ASN A 1 188 ? -14.061 16.509 30.832 1.00 92.44 188 ASN A CA 1
ATOM 1496 C C . ASN A 1 188 ? -13.802 15.633 29.603 1.00 92.44 188 ASN A C 1
ATOM 1498 O O . ASN A 1 188 ? -13.891 16.076 28.462 1.00 92.44 188 ASN A O 1
ATOM 1502 N N . SER A 1 189 ? -13.526 14.353 29.848 1.00 94.56 189 SER A N 1
ATOM 1503 C CA . SER A 1 189 ? -13.515 13.327 28.804 1.00 94.56 189 SER A CA 1
ATOM 1504 C C . SER A 1 189 ? -14.897 12.687 28.715 1.00 94.56 189 SER A C 1
ATOM 1506 O O . SER A 1 189 ? -15.342 12.050 29.669 1.00 94.56 189 SER A O 1
ATOM 1508 N N . ILE A 1 190 ? -15.573 12.872 27.586 1.00 94.12 190 ILE A N 1
ATOM 1509 C CA . ILE A 1 190 ? -16.916 12.348 27.316 1.00 94.12 190 ILE A CA 1
ATOM 1510 C C . ILE A 1 190 ? -16.870 11.361 26.150 1.00 94.12 190 ILE A C 1
ATOM 1512 O O . ILE A 1 190 ? -16.057 11.496 25.244 1.00 94.12 190 ILE A O 1
ATOM 1516 N N . ASN A 1 191 ? -17.728 10.345 26.155 1.00 94.69 191 ASN A N 1
ATOM 1517 C CA . ASN A 1 191 ? -17.766 9.310 25.115 1.00 94.69 191 ASN A CA 1
ATOM 1518 C C . ASN A 1 191 ? -18.716 9.647 23.951 1.00 94.69 191 ASN A C 1
ATOM 1520 O O . ASN A 1 191 ? -19.075 8.758 23.185 1.00 94.69 191 ASN A O 1
ATOM 1524 N N . TYR A 1 192 ? -19.126 10.908 23.819 1.00 93.94 192 TYR A N 1
ATOM 1525 C CA . TYR A 1 192 ? -19.997 11.428 22.765 1.00 93.94 192 TYR A CA 1
ATOM 1526 C C . TYR A 1 192 ? -19.516 12.819 22.334 1.00 93.94 192 TYR A C 1
ATOM 1528 O O . TYR A 1 192 ? -18.685 13.433 23.005 1.00 93.94 192 TYR A O 1
ATOM 1536 N N . LEU A 1 193 ? -20.022 13.327 21.209 1.00 91.88 193 LEU A N 1
ATOM 1537 C CA . LEU A 1 193 ? -19.749 14.702 20.782 1.00 91.88 193 LEU A CA 1
ATOM 1538 C C . LEU A 1 193 ? -20.778 15.662 21.401 1.00 91.88 193 LEU A C 1
ATOM 1540 O O . LEU A 1 193 ? -21.973 15.380 21.319 1.00 91.88 193 LEU A O 1
ATOM 1544 N N . PRO A 1 194 ? -20.364 16.800 21.988 1.00 89.88 194 PRO A N 1
ATOM 1545 C CA . PRO A 1 194 ? -21.290 17.715 22.660 1.00 89.88 194 PRO A CA 1
ATOM 1546 C C . PRO A 1 194 ? -22.151 18.522 21.680 1.00 89.88 194 PRO A C 1
ATOM 1548 O O . PRO A 1 194 ? -23.197 19.041 22.057 1.00 89.88 194 PRO A O 1
ATOM 1551 N N . GLU A 1 195 ? -21.714 18.643 20.425 1.00 89.88 195 GLU A N 1
ATOM 1552 C CA . GLU A 1 195 ? -22.354 19.483 19.418 1.00 89.88 195 GLU A CA 1
ATOM 1553 C C . GLU A 1 195 ? -22.311 18.835 18.027 1.00 89.88 195 GLU A C 1
ATOM 1555 O O . GLU A 1 195 ? -21.441 18.021 17.702 1.00 89.88 195 GLU A O 1
ATOM 1560 N N . GLY A 1 196 ? -23.235 19.257 17.162 1.00 90.94 196 GLY A N 1
ATOM 1561 C CA . GLY A 1 196 ? -23.245 18.916 15.742 1.00 90.94 196 GLY A CA 1
ATOM 1562 C C . GLY A 1 196 ? -24.182 17.763 15.388 1.00 90.94 196 GLY A C 1
ATOM 1563 O O . GLY A 1 196 ? -25.027 17.336 16.162 1.00 90.94 196 GLY A O 1
ATOM 1564 N N . LYS A 1 197 ? -24.066 17.255 14.157 1.00 92.44 197 LYS A N 1
ATOM 1565 C CA . LYS A 1 197 ? -25.004 16.246 13.620 1.00 92.44 197 LYS A CA 1
ATOM 1566 C C . LYS A 1 197 ? -24.902 14.874 14.289 1.00 92.44 197 LYS A C 1
ATOM 1568 O O . LYS A 1 197 ? -25.814 14.071 14.142 1.00 92.44 197 LYS A O 1
ATOM 1573 N N . LEU A 1 198 ? -23.775 14.609 14.939 1.00 91.69 198 LEU A N 1
ATOM 1574 C CA . LEU A 1 198 ? -23.457 13.349 15.609 1.00 91.69 198 LEU A CA 1
ATOM 1575 C C . LEU A 1 198 ? -23.460 13.523 17.134 1.00 91.69 198 LEU A C 1
ATOM 1577 O O . LEU A 1 198 ? -22.854 12.723 17.842 1.00 91.69 198 LEU A O 1
ATOM 1581 N N . GLN A 1 199 ? -24.083 14.599 17.626 1.00 91.19 199 GLN A N 1
ATOM 1582 C CA . GLN A 1 199 ? -24.192 14.844 19.056 1.00 91.19 199 GLN A CA 1
ATOM 1583 C C . GLN A 1 199 ? -24.982 13.730 19.748 1.00 91.19 199 GLN A C 1
ATOM 1585 O O . GLN A 1 199 ? -25.831 13.091 19.125 1.00 91.19 199 GLN A O 1
ATOM 1590 N N . ASP A 1 200 ? -24.691 13.514 21.028 1.00 88.62 200 ASP A N 1
ATOM 1591 C CA . ASP A 1 200 ? -25.357 12.530 21.897 1.00 88.62 200 ASP A CA 1
ATOM 1592 C C . ASP A 1 200 ? -25.235 11.054 21.447 1.00 88.62 200 ASP A C 1
ATOM 1594 O O . ASP A 1 200 ? -25.811 10.166 22.076 1.00 88.62 200 ASP A O 1
ATOM 1598 N N . LEU A 1 201 ? -24.462 10.763 20.392 1.00 92.31 201 LEU A N 1
ATOM 1599 C CA . LEU A 1 201 ? -24.124 9.403 19.965 1.00 92.31 201 LEU A CA 1
ATOM 1600 C C . LEU A 1 201 ? -22.795 8.954 20.573 1.00 92.31 201 LEU A C 1
ATOM 1602 O O . LEU A 1 201 ? -21.828 9.719 20.613 1.00 92.31 201 LEU A O 1
ATOM 1606 N N . ILE A 1 202 ? -22.731 7.685 20.982 1.00 94.44 202 ILE A N 1
ATOM 1607 C CA . ILE A 1 202 ? -21.502 7.077 21.500 1.00 94.44 202 ILE A CA 1
ATOM 1608 C C . ILE A 1 202 ? -20.449 7.043 20.385 1.00 94.44 202 ILE A C 1
ATOM 1610 O O . ILE A 1 202 ? -20.716 6.611 19.263 1.00 94.44 202 ILE A O 1
ATOM 1614 N N . LEU A 1 203 ? -19.226 7.472 20.694 1.00 95.75 203 LEU A N 1
ATOM 1615 C CA . LEU A 1 203 ? -18.133 7.582 19.726 1.00 95.75 203 LEU A CA 1
ATOM 1616 C C . LEU A 1 203 ? -17.768 6.240 19.082 1.00 95.75 203 LEU A C 1
ATOM 1618 O O . LEU A 1 203 ? -17.417 6.218 17.905 1.00 95.75 203 LEU A O 1
ATOM 1622 N N . LEU A 1 204 ? -17.904 5.126 19.807 1.00 96.00 204 LEU A N 1
ATOM 1623 C CA . LEU A 1 204 ? -17.741 3.783 19.238 1.00 96.00 204 LEU A CA 1
ATOM 1624 C C . LEU A 1 204 ? -18.715 3.539 18.076 1.00 96.00 204 LEU A C 1
ATOM 1626 O O . LEU A 1 204 ? -18.288 3.111 17.006 1.00 96.00 204 LEU A O 1
ATOM 1630 N N . GLN A 1 205 ? -19.988 3.904 18.239 1.00 94.38 205 GLN A N 1
ATOM 1631 C CA . GLN A 1 205 ? -21.016 3.766 17.200 1.00 94.38 205 GLN A CA 1
ATOM 1632 C C . GLN A 1 205 ? -20.745 4.702 16.025 1.00 94.38 205 GLN A C 1
ATOM 1634 O O . GLN A 1 205 ? -20.833 4.302 14.866 1.00 94.38 205 GLN A O 1
ATOM 1639 N N . VAL A 1 206 ? -20.346 5.945 16.314 1.00 94.31 206 VAL A N 1
ATOM 1640 C CA . VAL A 1 206 ? -19.976 6.929 15.286 1.00 94.31 206 VAL A CA 1
ATOM 1641 C C . VAL A 1 206 ? -18.816 6.430 14.419 1.00 94.31 206 VAL A C 1
ATOM 1643 O O . VAL A 1 206 ? -18.814 6.658 13.210 1.00 94.31 206 VAL A O 1
ATOM 1646 N N . MET A 1 207 ? -17.840 5.743 15.018 1.00 93.75 207 MET A N 1
ATOM 1647 C CA . MET A 1 207 ? -16.692 5.172 14.308 1.00 93.75 207 MET A CA 1
ATOM 1648 C C . MET A 1 207 ? -16.961 3.780 13.717 1.00 93.75 207 MET A C 1
ATOM 1650 O O . MET A 1 207 ? -16.074 3.222 13.075 1.00 93.75 207 MET A O 1
ATOM 1654 N N . GLY A 1 208 ? -18.166 3.228 13.895 1.00 93.44 208 GLY A N 1
ATOM 1655 C CA . GLY A 1 208 ? -18.530 1.901 13.399 1.00 93.44 208 GLY A CA 1
ATOM 1656 C C . GLY A 1 208 ? -17.793 0.762 14.106 1.00 93.44 208 GLY A C 1
ATOM 1657 O O . GLY A 1 208 ? -17.554 -0.269 13.485 1.00 93.44 208 GLY A O 1
ATOM 1658 N N . LEU A 1 209 ? -17.421 0.957 15.372 1.00 95.31 209 LEU A N 1
ATOM 1659 C CA . LEU A 1 209 ? -16.759 -0.029 16.232 1.00 95.31 209 LEU A CA 1
ATOM 1660 C C . LEU A 1 209 ? -17.717 -0.693 17.240 1.00 95.31 209 LEU A C 1
ATOM 1662 O O . LEU A 1 209 ? -17.267 -1.494 18.049 1.00 95.31 209 LEU A O 1
ATOM 1666 N N . ASP A 1 210 ? -18.998 -0.329 17.206 1.00 95.06 210 ASP A N 1
ATOM 1667 C CA . ASP A 1 210 ? -20.105 -0.899 17.987 1.00 95.06 210 ASP A CA 1
ATOM 1668 C C . ASP A 1 210 ? -21.301 -1.042 17.035 1.00 95.06 210 ASP A C 1
ATOM 1670 O O . ASP A 1 210 ? -22.047 -0.088 16.789 1.00 95.06 210 ASP A O 1
ATOM 1674 N N . ASN A 1 211 ? -21.399 -2.198 16.382 1.00 94.94 211 ASN A N 1
ATOM 1675 C CA . ASN A 1 211 ? -22.500 -2.555 15.488 1.00 94.94 211 ASN A CA 1
ATOM 1676 C C . ASN A 1 211 ? -23.172 -3.865 15.886 1.00 94.94 211 ASN A C 1
ATOM 1678 O O . ASN A 1 211 ? -24.198 -4.201 15.281 1.00 94.94 211 ASN A O 1
ATOM 1682 N N . LEU A 1 212 ? -22.555 -4.631 16.788 1.00 94.44 212 LEU A N 1
ATOM 1683 C CA . LEU A 1 212 ? -23.018 -5.936 17.208 1.00 94.44 212 LEU A CA 1
ATOM 1684 C C . LEU A 1 212 ? -23.312 -5.943 18.702 1.00 94.44 212 LEU A C 1
ATOM 1686 O O . LEU A 1 212 ? -22.652 -5.268 19.481 1.00 94.44 212 LEU A O 1
ATOM 1690 N N . ASN A 1 213 ? -24.260 -6.782 19.101 1.00 92.06 213 ASN A N 1
ATOM 1691 C CA . ASN A 1 213 ? -24.496 -7.047 20.510 1.00 92.06 213 ASN A CA 1
ATOM 1692 C C . ASN A 1 213 ? -23.659 -8.245 20.988 1.00 92.06 213 ASN A C 1
ATOM 1694 O O . ASN A 1 213 ? -23.016 -8.954 20.207 1.00 92.06 213 ASN A O 1
ATOM 1698 N N . SER A 1 214 ? -23.747 -8.555 22.281 1.00 87.88 214 SER A N 1
ATOM 1699 C CA . SER A 1 214 ? -23.127 -9.751 22.878 1.00 87.88 214 SER A CA 1
ATOM 1700 C C . SER A 1 214 ? -23.463 -11.106 22.211 1.00 87.88 214 SER A C 1
ATOM 1702 O O . SER A 1 214 ? -22.721 -12.073 22.394 1.00 87.88 214 SER A O 1
ATOM 1704 N N . GLN A 1 215 ? -24.561 -11.209 21.448 1.00 91.38 215 GLN A N 1
ATOM 1705 C CA . GLN A 1 215 ? -24.943 -12.398 20.672 1.00 91.38 215 GLN A CA 1
ATOM 1706 C C . GLN A 1 215 ? -24.424 -12.379 19.222 1.00 91.38 215 GLN A C 1
ATOM 1708 O O . GLN A 1 215 ? -24.636 -13.354 18.499 1.00 91.38 215 GLN A O 1
ATOM 1713 N N . LEU A 1 216 ? -23.702 -11.328 18.817 1.00 89.31 216 LEU A N 1
ATOM 1714 C CA . LEU A 1 216 ? -23.238 -11.052 17.452 1.00 89.31 216 LEU A CA 1
ATOM 1715 C C . LEU A 1 216 ? -24.361 -10.712 16.457 1.00 89.31 216 LEU A C 1
ATOM 1717 O O . LEU A 1 216 ? -24.152 -10.781 15.242 1.00 89.31 216 LEU A O 1
ATOM 1721 N N . ASP A 1 217 ? -25.538 -10.320 16.950 1.00 94.38 217 ASP A N 1
ATOM 1722 C CA . ASP A 1 217 ? -26.597 -9.766 16.106 1.00 94.38 217 ASP A CA 1
ATOM 1723 C C . ASP A 1 217 ? -26.294 -8.301 15.781 1.00 94.38 217 ASP A C 1
ATOM 1725 O O . ASP A 1 217 ? -25.663 -7.607 16.573 1.00 94.38 217 ASP A O 1
ATOM 1729 N N . ARG A 1 218 ? -26.745 -7.816 14.615 1.00 94.06 218 ARG A N 1
ATOM 1730 C CA . ARG A 1 218 ? -26.458 -6.461 14.108 1.00 94.06 218 ARG A CA 1
ATOM 1731 C C . ARG A 1 218 ? -27.277 -5.378 14.822 1.00 94.06 218 ARG A C 1
ATOM 1733 O O . ARG A 1 218 ? -28.128 -4.731 14.207 1.00 94.06 218 ARG A O 1
ATOM 1740 N N . GLU A 1 219 ? -27.011 -5.199 16.104 1.00 94.50 219 GLU A N 1
ATOM 1741 C CA . GLU A 1 219 ? -27.595 -4.190 16.978 1.00 94.50 219 GLU A CA 1
ATOM 1742 C C . GLU A 1 219 ? -26.500 -3.636 17.904 1.00 94.50 219 GLU A C 1
ATOM 1744 O O . GLU A 1 219 ? -25.919 -4.424 18.640 1.00 94.50 219 GLU A O 1
ATOM 1749 N N . PRO A 1 220 ? -26.211 -2.321 17.893 1.00 93.62 220 PRO A N 1
ATOM 1750 C CA . PRO A 1 220 ? -25.231 -1.731 18.806 1.00 93.62 220 PRO A CA 1
ATOM 1751 C C . PRO A 1 220 ? -25.648 -1.882 20.273 1.00 93.62 220 PRO A C 1
ATOM 1753 O O . PRO A 1 220 ? -26.814 -1.633 20.604 1.00 93.62 220 PRO A O 1
ATOM 1756 N N . ASP A 1 221 ? -24.710 -2.220 21.156 1.00 93.38 221 ASP A N 1
ATOM 1757 C CA . ASP A 1 221 ? -24.964 -2.405 22.594 1.00 93.38 221 ASP A CA 1
ATOM 1758 C C . ASP A 1 221 ? -24.162 -1.462 23.509 1.00 93.38 221 ASP A C 1
ATOM 1760 O O . ASP A 1 221 ? -24.328 -1.484 24.732 1.00 93.38 221 ASP A O 1
ATOM 1764 N N . GLY A 1 222 ? -23.367 -0.565 22.920 1.00 92.19 222 GLY A N 1
ATOM 1765 C CA . GLY A 1 222 ? -22.548 0.414 23.630 1.00 92.19 222 GLY A CA 1
ATOM 1766 C C . GLY A 1 222 ? -21.141 -0.081 23.956 1.00 92.19 222 GLY A C 1
ATOM 1767 O O . GLY A 1 222 ? -20.350 0.703 24.489 1.00 92.19 222 GLY A O 1
ATOM 1768 N N . TYR A 1 223 ? -20.813 -1.335 23.637 1.00 93.06 223 TYR A N 1
ATOM 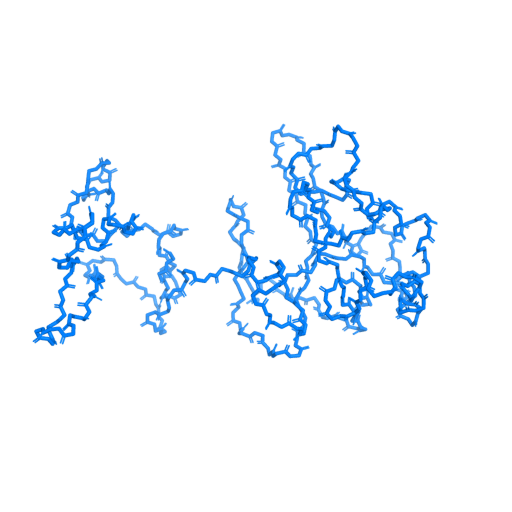1769 C CA . TYR A 1 223 ? -19.490 -1.911 23.831 1.00 93.06 223 TYR A CA 1
ATOM 1770 C C . TYR A 1 223 ? -18.743 -2.048 22.508 1.00 93.06 223 TYR A C 1
ATOM 1772 O O . TYR A 1 223 ? -19.304 -2.073 21.421 1.00 93.06 223 TYR A O 1
ATOM 1780 N N . PHE A 1 224 ? -17.419 -2.104 22.599 1.00 94.75 224 PHE A N 1
ATOM 1781 C CA . PHE A 1 224 ? -16.580 -2.313 21.429 1.00 94.75 224 PHE A CA 1
ATOM 1782 C C . PHE A 1 224 ? -16.749 -3.738 20.877 1.00 94.75 224 PHE A C 1
ATOM 1784 O O . PHE A 1 224 ? -16.562 -4.716 21.606 1.00 94.75 224 PHE A O 1
ATOM 1791 N N . ASP A 1 225 ? -16.994 -3.847 19.570 1.00 93.88 225 ASP A N 1
ATOM 1792 C CA . ASP A 1 225 ? -17.084 -5.102 18.825 1.00 93.88 225 ASP A CA 1
ATOM 1793 C C . ASP A 1 225 ? -15.726 -5.827 18.840 1.00 93.88 225 ASP A C 1
ATOM 1795 O O . ASP A 1 225 ? -14.881 -5.625 17.964 1.00 93.88 225 ASP A O 1
ATOM 1799 N N . PHE A 1 226 ? -15.479 -6.705 19.815 1.00 92.69 226 PHE A N 1
ATOM 1800 C CA . PHE A 1 226 ? -14.237 -7.482 19.885 1.00 92.69 226 PHE A CA 1
ATOM 1801 C C . PHE A 1 226 ? -14.277 -8.677 18.922 1.00 92.69 226 PHE A C 1
ATOM 1803 O O . PHE A 1 226 ? -14.686 -9.783 19.279 1.00 92.69 226 PHE A O 1
ATOM 1810 N N . ILE A 1 227 ? -13.804 -8.480 17.689 1.00 91.06 227 ILE A N 1
ATOM 1811 C CA . ILE A 1 227 ? -13.776 -9.514 16.651 1.00 91.06 227 ILE A CA 1
ATOM 1812 C C . ILE A 1 227 ? -12.318 -9.798 16.261 1.00 91.06 227 ILE A C 1
ATOM 1814 O O . ILE A 1 227 ? -11.695 -9.011 15.532 1.00 91.06 227 ILE A O 1
ATOM 1818 N N . PRO A 1 228 ? -11.743 -10.930 16.715 1.00 89.06 228 PRO A N 1
ATOM 1819 C CA . PRO A 1 228 ? -10.380 -11.314 16.371 1.00 89.06 228 PRO A CA 1
ATOM 1820 C C . PRO A 1 228 ? -10.145 -11.358 14.856 1.00 89.06 228 PRO A C 1
ATOM 1822 O O . PRO A 1 228 ? -10.877 -12.006 14.112 1.00 89.06 228 PRO A O 1
ATOM 1825 N N . GLY A 1 229 ? -9.093 -10.681 14.401 1.00 85.50 229 GLY A N 1
ATOM 1826 C CA . GLY A 1 229 ? -8.704 -10.590 12.993 1.00 85.50 229 GLY A CA 1
ATOM 1827 C C . GLY A 1 229 ? -9.453 -9.530 12.178 1.00 85.50 229 GLY A C 1
ATOM 1828 O O . GLY A 1 229 ? -9.055 -9.289 11.038 1.00 85.50 229 GLY A O 1
ATOM 1829 N N . VAL A 1 230 ? -10.479 -8.890 12.752 1.00 89.00 230 VAL A N 1
ATOM 1830 C CA . VAL A 1 230 ? -11.242 -7.808 12.112 1.00 89.00 230 VAL A CA 1
ATOM 1831 C C . VAL A 1 230 ? -10.969 -6.486 12.820 1.00 89.00 230 VAL A C 1
ATOM 1833 O O . VAL A 1 230 ? -10.301 -5.635 12.245 1.00 89.00 230 VAL A O 1
ATOM 1836 N N . THR A 1 231 ? -11.404 -6.349 14.072 1.00 91.31 231 THR A N 1
ATOM 1837 C CA . THR A 1 231 ? -11.223 -5.139 14.894 1.00 91.31 231 THR A CA 1
ATOM 1838 C C . THR A 1 231 ? -10.073 -5.284 15.894 1.00 91.31 231 THR A C 1
ATOM 1840 O O . THR A 1 231 ? -9.573 -4.296 16.429 1.00 91.31 231 THR A O 1
ATOM 1843 N N . VAL A 1 232 ? -9.604 -6.517 16.144 1.00 91.06 232 VAL A N 1
ATOM 1844 C CA . VAL A 1 232 ? -8.522 -6.791 17.105 1.00 91.06 232 VAL A CA 1
ATOM 1845 C C . VAL A 1 232 ? -7.512 -7.804 16.579 1.00 91.06 232 VAL A C 1
ATOM 1847 O O . VAL A 1 232 ? -7.850 -8.921 16.191 1.00 91.06 232 VAL A O 1
ATOM 1850 N N . MET A 1 233 ? -6.228 -7.466 16.662 1.00 88.94 233 MET A N 1
ATOM 1851 C CA . MET A 1 233 ? -5.116 -8.407 16.519 1.00 88.94 233 MET A CA 1
ATOM 1852 C C . MET A 1 233 ? -4.696 -8.921 17.900 1.00 88.94 233 MET A C 1
ATOM 1854 O O . MET A 1 233 ? -3.761 -8.400 18.513 1.00 88.94 233 MET A O 1
ATOM 1858 N N . VAL A 1 234 ? -5.392 -9.957 18.376 1.00 88.81 234 VAL A N 1
ATOM 1859 C CA . VAL A 1 234 ? -5.270 -10.504 19.741 1.00 88.81 234 VAL A CA 1
ATOM 1860 C C . VAL A 1 234 ? -3.826 -10.828 20.117 1.00 88.81 234 VAL A C 1
ATOM 1862 O O . VAL A 1 234 ? -3.351 -10.378 21.155 1.00 88.81 234 VAL A O 1
ATOM 1865 N N . ASP A 1 235 ? -3.098 -11.531 19.249 1.00 86.44 235 ASP A N 1
ATOM 1866 C CA . ASP A 1 235 ? -1.723 -11.979 19.518 1.00 86.44 235 ASP A CA 1
ATOM 1867 C C . ASP A 1 235 ? -0.693 -10.840 19.556 1.00 86.44 235 ASP A C 1
ATOM 1869 O O . ASP A 1 235 ? 0.460 -11.049 19.934 1.00 86.44 235 ASP A O 1
ATOM 1873 N N . ARG A 1 236 ? -1.080 -9.640 19.111 1.00 84.38 236 ARG A N 1
ATOM 1874 C CA . ARG A 1 236 ? -0.189 -8.482 18.963 1.00 84.38 236 ARG A CA 1
ATOM 1875 C C . ARG A 1 236 ? -0.582 -7.297 19.833 1.00 84.38 236 ARG A C 1
ATOM 1877 O O . ARG A 1 236 ? 0.125 -6.294 19.786 1.00 84.38 236 ARG A O 1
ATOM 1884 N N . GLY A 1 237 ? -1.695 -7.373 20.558 1.00 89.25 237 GLY A N 1
ATOM 1885 C CA . GLY A 1 237 ? -2.160 -6.252 21.367 1.00 89.25 237 GLY A CA 1
ATOM 1886 C C . GLY A 1 237 ? -2.540 -5.025 20.546 1.00 89.25 237 GLY A C 1
ATOM 1887 O O . GLY A 1 237 ? -2.227 -3.911 20.960 1.00 89.25 237 GLY A O 1
ATOM 1888 N N . LYS A 1 238 ? -3.152 -5.204 19.365 1.00 90.50 238 LYS A N 1
ATOM 1889 C CA . LYS A 1 238 ? -3.529 -4.079 18.490 1.00 90.50 238 LYS A CA 1
ATOM 1890 C C . LYS A 1 238 ? -5.021 -4.041 18.195 1.00 90.50 238 LYS A C 1
ATOM 1892 O O . LYS A 1 238 ? -5.615 -5.088 17.959 1.00 90.50 238 LYS A O 1
ATOM 1897 N N . ILE A 1 239 ? -5.564 -2.833 18.139 1.00 92.56 239 ILE A N 1
ATOM 1898 C CA . ILE A 1 239 ? -6.902 -2.510 17.632 1.00 92.56 239 ILE A CA 1
ATOM 1899 C C . ILE A 1 239 ? -6.770 -2.030 16.188 1.00 92.56 239 ILE A C 1
ATOM 1901 O O . ILE A 1 239 ? -5.745 -1.435 15.840 1.00 92.56 239 ILE A O 1
ATOM 1905 N N . VAL A 1 240 ? -7.757 -2.349 15.357 1.00 90.69 240 VAL A N 1
ATOM 1906 C CA . VAL A 1 240 ? -7.799 -2.104 13.907 1.00 90.69 240 VAL A CA 1
ATOM 1907 C C . VAL A 1 240 ? -9.084 -1.380 13.537 1.00 90.69 240 VAL A C 1
ATOM 1909 O O . VAL A 1 240 ? -10.126 -1.756 14.111 1.00 90.69 240 VAL A O 1
#

Secondary structure (DSSP, 8-state):
--EEEESSTT--GGG-----GGGSPPTT--SS--TTSSSHHHHHHHT-GGGGSTTTHHHHHGGGTTTS-BTTTEEEETTPPPPPTTSEEEETTTTEEEESSPPPTT--EEE-EEEEETTEEEEES--TTSSPPTTSPEEEEEEE-S---TTSTHHHHS----EE--SSPPPSTT------EE-TTT--EESBBSSSTTBTSBHHHHTT-----TT--SS--SS----BTTTEEGGGTEE-